Protein AF-A0A9P6EB70-F1 (afdb_monomer_lite)

InterPro domains:
  IPR012337 Ribonuclease H-like superfamily [SSF53098] (27-156)

pLDDT: mean 70.23, std 21.49, range [30.45, 97.5]

Structure (mmCIF, N/CA/C/O backbone):
data_AF-A0A9P6EB70-F1
#
_entry.id   AF-A0A9P6EB70-F1
#
loop_
_atom_site.group_PDB
_atom_site.id
_atom_site.type_symbol
_atom_site.label_atom_id
_atom_site.label_alt_id
_atom_site.label_comp_id
_atom_site.label_asym_id
_atom_site.label_entity_id
_atom_site.label_seq_id
_atom_site.pdbx_PDB_ins_code
_atom_site.Cartn_x
_atom_site.Cartn_y
_atom_site.Cartn_z
_atom_site.occupancy
_atom_site.B_iso_or_equiv
_atom_site.auth_seq_id
_atom_site.auth_comp_id
_atom_site.auth_asym_id
_atom_site.auth_atom_id
_atom_site.pdbx_PDB_model_num
ATOM 1 N N . MET A 1 1 ? 58.938 47.313 35.468 1.00 50.19 1 MET A N 1
ATOM 2 C CA . MET A 1 1 ? 58.222 46.315 36.286 1.00 50.19 1 MET A CA 1
ATOM 3 C C . MET A 1 1 ? 56.817 46.872 36.478 1.00 50.19 1 MET A C 1
ATOM 5 O O . MET A 1 1 ? 56.563 47.475 37.499 1.00 50.19 1 MET A O 1
ATOM 9 N N . SER A 1 2 ? 56.003 47.062 35.439 1.00 50.56 2 SER A N 1
ATOM 10 C CA . SER A 1 2 ? 55.362 46.079 34.546 1.00 50.56 2 SER A CA 1
ATOM 11 C C . SER A 1 2 ? 54.360 45.203 35.304 1.00 50.56 2 SER A C 1
ATOM 13 O O . SER A 1 2 ? 54.615 44.021 35.515 1.00 50.56 2 SER A O 1
ATOM 15 N N . ASP A 1 3 ? 53.258 45.820 35.735 1.00 54.88 3 ASP A N 1
ATOM 16 C CA . ASP A 1 3 ? 52.102 45.147 36.333 1.00 54.88 3 ASP A CA 1
ATOM 17 C C . ASP A 1 3 ? 51.390 44.250 35.304 1.00 54.88 3 ASP A C 1
ATOM 19 O O . ASP A 1 3 ? 51.183 44.672 34.159 1.00 54.88 3 ASP A O 1
ATOM 23 N N . PRO A 1 4 ? 50.998 43.016 35.671 1.00 64.31 4 PRO A N 1
ATOM 24 C CA . PRO A 1 4 ? 50.269 42.128 34.780 1.00 64.31 4 PRO A CA 1
ATOM 25 C C . PRO A 1 4 ? 48.781 42.505 34.720 1.00 64.31 4 PRO A C 1
ATOM 27 O O . PRO A 1 4 ? 48.065 42.500 35.722 1.00 64.31 4 PRO A O 1
ATOM 30 N N . LEU A 1 5 ? 48.317 42.796 33.503 1.00 55.44 5 LEU A N 1
ATOM 31 C CA . LEU A 1 5 ? 46.912 42.984 33.141 1.00 55.44 5 LEU A CA 1
ATOM 32 C C . LEU A 1 5 ? 46.102 41.712 33.441 1.00 55.44 5 LEU A C 1
ATOM 34 O O . LEU A 1 5 ? 46.193 40.711 32.730 1.00 55.44 5 LEU A O 1
ATOM 38 N N . PHE A 1 6 ? 45.277 41.777 34.485 1.00 57.69 6 PHE A N 1
ATOM 39 C CA . PHE A 1 6 ? 44.208 40.820 34.751 1.00 57.69 6 PHE A CA 1
ATOM 40 C C . PHE A 1 6 ? 43.161 40.898 33.632 1.00 57.69 6 PHE A C 1
ATOM 42 O O . PHE A 1 6 ? 42.442 41.891 33.508 1.00 57.69 6 PHE A O 1
ATOM 49 N N . PHE A 1 7 ? 43.043 39.839 32.830 1.00 59.03 7 PHE A N 1
ATOM 50 C CA . PHE A 1 7 ? 41.896 39.664 31.943 1.00 59.03 7 PHE A CA 1
ATOM 51 C C . PHE A 1 7 ? 40.652 39.379 32.788 1.00 59.03 7 PHE A C 1
ATOM 53 O O . PHE A 1 7 ? 40.461 38.295 33.336 1.00 59.03 7 PHE A O 1
ATOM 60 N N . ILE A 1 8 ? 39.822 40.409 32.900 1.00 62.75 8 ILE A N 1
ATOM 61 C CA . ILE A 1 8 ? 38.466 40.371 33.434 1.00 62.75 8 ILE A CA 1
ATOM 62 C C . ILE A 1 8 ? 37.656 39.362 32.611 1.00 62.75 8 ILE A C 1
ATOM 64 O O . ILE A 1 8 ? 37.563 39.476 31.390 1.00 62.75 8 ILE A O 1
ATOM 68 N N . ASN A 1 9 ? 37.104 38.366 33.310 1.00 58.75 9 ASN A N 1
ATOM 69 C CA . ASN A 1 9 ? 36.235 37.307 32.798 1.00 58.75 9 ASN A CA 1
ATOM 70 C C . ASN A 1 9 ? 35.273 37.817 31.707 1.00 58.75 9 ASN A C 1
ATOM 72 O O . ASN A 1 9 ? 34.376 38.606 32.024 1.00 58.75 9 ASN A O 1
ATOM 76 N N . PRO A 1 10 ? 35.386 37.357 30.448 1.00 58.84 10 PRO A N 1
ATOM 77 C CA . PRO A 1 10 ? 34.380 37.657 29.448 1.00 58.84 10 PRO A CA 1
ATOM 78 C C . PRO A 1 10 ? 33.092 36.915 29.819 1.00 58.84 10 PRO A C 1
ATOM 80 O O . PRO A 1 10 ? 33.008 35.697 29.714 1.00 58.84 10 PRO A O 1
ATOM 83 N N . ASN A 1 11 ? 32.114 37.681 30.302 1.00 51.56 11 ASN A N 1
ATOM 84 C CA . ASN A 1 11 ? 30.677 37.425 30.235 1.00 51.56 11 ASN A CA 1
ATOM 85 C C . ASN A 1 11 ? 30.257 35.944 30.189 1.00 51.56 11 ASN A C 1
ATOM 87 O O . ASN A 1 11 ? 29.997 35.376 29.127 1.00 51.56 11 ASN A O 1
ATOM 91 N N . ALA A 1 12 ? 30.064 35.358 31.372 1.00 55.09 12 ALA A N 1
ATOM 92 C CA . ALA A 1 12 ? 29.221 34.185 31.549 1.00 55.09 12 ALA A CA 1
ATOM 93 C C . ALA A 1 12 ? 27.751 34.575 31.308 1.00 55.09 12 ALA A C 1
ATOM 95 O O . ALA A 1 12 ? 26.956 34.693 32.238 1.00 55.09 12 ALA A O 1
ATOM 96 N N . LEU A 1 13 ? 27.371 34.787 30.047 1.00 53.78 13 LEU A N 1
ATOM 97 C CA . LEU A 1 13 ? 25.970 34.775 29.643 1.00 53.78 13 LEU A CA 1
ATOM 98 C C . LEU A 1 13 ? 25.495 33.317 29.663 1.00 53.78 13 LEU A C 1
ATOM 100 O O . LEU A 1 13 ? 25.289 32.687 28.627 1.00 53.78 13 LEU A O 1
ATOM 104 N N . SER A 1 14 ? 25.347 32.754 30.865 1.00 50.84 14 SER A N 1
ATOM 105 C CA . SER A 1 14 ? 24.574 31.533 31.050 1.00 50.84 14 SER A CA 1
ATOM 106 C C . SER A 1 14 ? 23.112 31.903 30.807 1.00 50.84 14 SER A C 1
ATOM 108 O O . SER A 1 14 ? 22.383 32.272 31.731 1.00 50.84 14 SER A O 1
ATOM 110 N N . PHE A 1 15 ? 22.685 31.859 29.548 1.00 57.09 15 PHE A N 1
ATOM 111 C CA . PHE A 1 15 ? 21.277 31.908 29.186 1.00 57.09 15 PHE A CA 1
ATOM 112 C C . PHE A 1 15 ? 20.605 30.629 29.696 1.00 57.09 15 PHE A C 1
ATOM 114 O O . PHE A 1 15 ? 20.351 29.691 28.949 1.00 57.09 15 PHE A O 1
ATOM 121 N N . ASN A 1 16 ? 20.304 30.588 30.995 1.00 59.53 16 ASN A N 1
ATOM 122 C CA . ASN A 1 16 ? 19.340 29.658 31.570 1.00 59.53 16 ASN A CA 1
ATOM 123 C C . ASN A 1 16 ? 17.937 30.116 31.150 1.00 59.53 16 ASN A C 1
ATOM 125 O O . ASN A 1 16 ? 17.123 30.532 31.975 1.00 59.53 16 ASN A O 1
ATOM 129 N N . ILE A 1 17 ? 17.655 30.074 29.846 1.00 69.31 17 ILE A N 1
ATOM 130 C CA . ILE A 1 17 ? 16.289 30.171 29.346 1.00 69.31 17 ILE A CA 1
ATOM 131 C C . ILE A 1 17 ? 15.640 28.846 29.727 1.00 69.31 17 ILE A C 1
ATOM 133 O O . ILE A 1 17 ? 15.749 27.843 29.024 1.00 69.31 17 ILE A O 1
ATOM 137 N N . LYS A 1 18 ? 15.002 28.834 30.900 1.00 65.94 18 LYS A N 1
ATOM 138 C CA . LYS A 1 18 ? 14.073 27.781 31.290 1.00 65.94 18 LYS A CA 1
ATOM 139 C C . LYS A 1 18 ? 12.873 27.901 30.361 1.00 65.94 18 LYS A C 1
ATOM 141 O O . LYS A 1 18 ? 11.919 28.612 30.662 1.00 65.94 18 LYS A O 1
ATOM 146 N N . LEU A 1 19 ? 12.955 27.256 29.200 1.00 69.94 19 LEU A N 1
ATOM 147 C CA . LEU A 1 19 ? 11.772 27.012 28.394 1.00 69.94 19 LEU A CA 1
ATOM 148 C C . LEU A 1 19 ? 10.817 26.218 29.293 1.00 69.94 19 LEU A C 1
ATOM 150 O O . LEU A 1 19 ? 11.233 25.177 29.814 1.00 69.94 19 LEU A O 1
ATOM 154 N N . PRO A 1 20 ? 9.587 26.703 29.548 1.00 73.12 20 PRO A N 1
ATOM 155 C CA . PRO A 1 20 ? 8.602 25.876 30.220 1.00 73.12 20 PRO A CA 1
ATOM 156 C C . PRO A 1 20 ? 8.517 24.585 29.416 1.00 73.12 20 PRO A C 1
ATOM 158 O O . PRO A 1 20 ? 8.436 24.637 28.184 1.00 73.12 20 PRO A O 1
ATOM 161 N N . ALA A 1 21 ? 8.630 23.438 30.091 1.00 68.62 21 ALA A N 1
ATOM 162 C CA . ALA A 1 21 ? 8.418 22.159 29.440 1.00 68.62 21 ALA A CA 1
ATOM 163 C C . ALA A 1 21 ? 7.051 22.264 28.773 1.00 68.62 21 ALA A C 1
ATOM 165 O O . ALA A 1 21 ? 6.038 22.370 29.462 1.00 68.62 21 ALA A O 1
ATOM 166 N N . LYS A 1 22 ? 7.031 22.365 27.439 1.00 70.62 22 LYS A N 1
ATOM 167 C CA . LYS A 1 22 ? 5.786 22.356 26.691 1.00 70.62 22 LYS A CA 1
ATOM 168 C C . LYS A 1 22 ? 5.180 21.016 27.053 1.00 70.62 22 LYS A C 1
ATOM 170 O O . LYS A 1 22 ? 5.738 19.984 26.673 1.00 70.62 22 LYS A O 1
ATOM 175 N N . GLU A 1 23 ? 4.133 21.040 27.871 1.00 70.56 23 GLU A N 1
ATOM 176 C CA . GLU A 1 23 ? 3.325 19.872 28.177 1.00 70.56 23 GLU A CA 1
ATOM 177 C C . GLU A 1 23 ? 2.729 19.445 26.842 1.00 70.56 23 GLU A C 1
ATOM 179 O O . GLU A 1 23 ? 1.673 19.901 26.416 1.00 70.56 23 GLU A O 1
ATOM 184 N N . SER A 1 24 ? 3.505 18.664 26.093 1.00 71.88 24 SER A N 1
ATOM 185 C CA . SER A 1 24 ? 3.008 17.974 24.926 1.00 71.88 24 SER A CA 1
ATOM 186 C C . SER A 1 24 ? 1.917 17.080 25.477 1.00 71.88 24 SER A C 1
ATOM 188 O O . SER A 1 24 ? 2.179 16.205 26.309 1.00 71.88 24 SER A O 1
ATOM 190 N N . ALA A 1 25 ? 0.677 17.391 25.101 1.00 78.06 25 ALA A N 1
ATOM 191 C CA . ALA A 1 25 ? -0.436 16.503 25.347 1.00 78.06 25 ALA A CA 1
ATOM 192 C C . ALA A 1 25 ? 0.033 15.121 24.893 1.00 78.06 25 ALA A C 1
ATOM 194 O O . ALA A 1 25 ? 0.476 14.952 23.757 1.00 78.06 25 ALA A O 1
ATOM 195 N N . LYS A 1 26 ? 0.089 14.166 25.827 1.00 73.06 26 LYS A N 1
ATOM 196 C CA . LYS A 1 26 ? 0.542 12.819 25.490 1.00 73.06 26 LYS A CA 1
ATOM 197 C C . LYS A 1 26 ? -0.390 12.326 24.383 1.00 73.06 26 LYS A C 1
ATOM 199 O O . LYS A 1 26 ? -1.604 12.368 24.606 1.00 73.06 26 LYS A O 1
ATOM 204 N N . PRO A 1 27 ? 0.140 11.904 23.223 1.00 74.12 27 PRO A N 1
ATOM 205 C CA . PRO A 1 27 ? -0.699 11.520 22.102 1.00 74.12 27 PRO A CA 1
ATOM 206 C C . PRO A 1 27 ? -1.652 10.424 22.569 1.00 74.12 27 PRO A C 1
ATOM 208 O O . PRO A 1 27 ? -1.244 9.460 23.230 1.00 74.12 27 PRO A O 1
ATOM 211 N N . LYS A 1 28 ? -2.941 10.620 22.298 1.00 85.75 28 LYS A N 1
ATOM 212 C CA . LYS A 1 28 ? -4.012 9.786 22.839 1.00 85.75 28 LYS A CA 1
ATOM 213 C C . LYS A 1 28 ? -4.112 8.500 22.023 1.00 85.75 28 LYS A C 1
ATOM 215 O O . LYS A 1 28 ? -4.982 8.341 21.178 1.00 85.75 28 LYS A O 1
ATOM 220 N N . VAL A 1 29 ? -3.184 7.581 22.265 1.00 90.38 29 VAL A N 1
ATOM 221 C CA . VAL A 1 29 ? -3.200 6.254 21.645 1.00 90.38 29 VAL A CA 1
ATOM 222 C C . VAL A 1 29 ? -4.260 5.386 22.340 1.00 90.38 29 VAL A C 1
ATOM 224 O O . VAL A 1 29 ? -4.307 5.376 23.576 1.00 90.38 29 VAL A O 1
ATOM 227 N N . PRO A 1 30 ? -5.114 4.660 21.592 1.00 91.50 30 PRO A N 1
ATOM 228 C CA . PRO A 1 30 ? -6.067 3.720 22.173 1.00 91.50 30 PRO A CA 1
ATOM 229 C C . PRO A 1 30 ? -5.392 2.709 23.120 1.00 91.50 30 PRO A C 1
ATOM 231 O O . PRO A 1 30 ? -4.271 2.260 22.854 1.00 91.50 30 PRO A O 1
ATOM 234 N N . PRO A 1 31 ? -6.050 2.314 24.227 1.00 93.00 31 PRO A N 1
ATOM 235 C CA . PRO A 1 31 ? -5.495 1.321 25.139 1.00 93.00 31 PRO A CA 1
ATOM 236 C C . PRO A 1 31 ? -5.285 -0.026 24.424 1.00 93.00 31 PRO A C 1
ATOM 238 O O . PRO A 1 31 ? -6.052 -0.405 23.538 1.00 93.00 31 PRO A O 1
ATOM 241 N N . GLY A 1 32 ? -4.237 -0.756 24.816 1.00 92.62 32 GLY A N 1
ATOM 242 C CA . GLY A 1 32 ? -3.921 -2.093 24.290 1.00 92.62 32 GLY A CA 1
ATOM 243 C C . GLY A 1 32 ? -2.859 -2.142 23.184 1.00 92.62 32 GLY A C 1
ATOM 244 O O . GLY A 1 32 ? -2.416 -3.230 22.823 1.00 92.62 32 GLY A O 1
ATOM 245 N N . ILE A 1 33 ? -2.392 -0.997 22.679 1.00 95.06 33 ILE A N 1
ATOM 246 C CA . ILE A 1 33 ? -1.332 -0.946 21.660 1.00 95.06 33 ILE A CA 1
ATOM 247 C C . ILE A 1 33 ? 0.047 -1.103 22.318 1.00 95.06 33 ILE A C 1
ATOM 249 O O . ILE A 1 33 ? 0.412 -0.342 23.212 1.00 95.06 33 ILE A O 1
ATOM 253 N N . ARG A 1 34 ? 0.835 -2.086 21.855 1.00 94.56 34 ARG A N 1
ATOM 254 C CA . ARG A 1 34 ? 2.157 -2.421 22.426 1.00 94.56 34 ARG A CA 1
ATOM 255 C C . ARG A 1 34 ? 3.202 -1.313 22.246 1.00 94.56 34 ARG A C 1
ATOM 257 O O . AR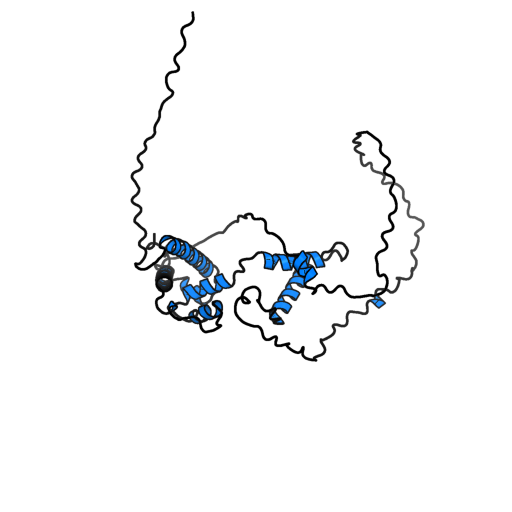G A 1 34 ? 4.016 -1.101 23.138 1.00 94.56 34 ARG A O 1
ATOM 264 N N . SER A 1 35 ? 3.197 -0.629 21.100 1.00 94.31 35 SER A N 1
ATOM 265 C CA . SER A 1 35 ? 4.189 0.390 20.724 1.00 94.31 35 SER A CA 1
ATOM 266 C C . SER A 1 35 ? 3.510 1.669 20.199 1.00 94.31 35 SER A C 1
ATOM 268 O O . SER A 1 35 ? 3.301 1.812 18.992 1.00 94.31 35 SER A O 1
ATOM 270 N N . PRO A 1 36 ? 3.168 2.633 21.079 1.00 93.25 36 PRO A N 1
ATOM 271 C CA . PRO A 1 36 ? 2.391 3.814 20.693 1.00 93.25 36 PRO A CA 1
ATOM 272 C C . PRO A 1 36 ? 3.104 4.695 19.657 1.00 93.25 36 PRO A C 1
ATOM 274 O O . PRO A 1 36 ? 2.476 5.152 18.710 1.00 93.25 36 PRO A O 1
ATOM 277 N N . ASN A 1 37 ? 4.421 4.889 19.777 1.00 92.62 37 ASN A N 1
ATOM 278 C CA . ASN A 1 37 ? 5.170 5.738 18.843 1.00 92.62 37 ASN A CA 1
ATOM 279 C C . ASN A 1 37 ? 5.202 5.143 17.429 1.00 92.62 37 ASN A C 1
ATOM 281 O O . ASN A 1 37 ? 4.889 5.833 16.465 1.00 92.62 37 ASN A O 1
ATOM 285 N N . THR A 1 38 ? 5.505 3.847 17.312 1.00 94.00 38 THR A N 1
ATOM 286 C CA . THR A 1 38 ? 5.514 3.140 16.022 1.00 94.00 38 THR A CA 1
ATOM 287 C C . THR A 1 38 ? 4.135 3.158 15.375 1.00 94.00 38 THR A C 1
ATOM 289 O O . THR A 1 38 ? 4.024 3.379 14.175 1.00 94.00 38 THR A O 1
ATOM 292 N N . PHE A 1 39 ? 3.079 2.970 16.168 1.00 94.81 39 PHE A N 1
ATOM 293 C CA . PHE A 1 39 ? 1.703 3.049 15.690 1.00 94.81 39 PHE A CA 1
ATOM 294 C C . PHE A 1 39 ? 1.386 4.423 15.085 1.00 94.81 39 PHE A C 1
ATOM 296 O O . PHE A 1 39 ? 0.840 4.496 13.987 1.00 94.81 39 PHE A O 1
ATOM 303 N N . LEU A 1 40 ? 1.790 5.512 15.742 1.00 93.25 40 LEU A N 1
ATOM 304 C CA . LEU A 1 40 ? 1.584 6.866 15.222 1.00 93.25 40 LEU A CA 1
ATOM 305 C C . LEU A 1 40 ? 2.408 7.141 13.960 1.00 93.25 40 LEU A C 1
ATOM 307 O O . LEU A 1 40 ? 1.893 7.734 13.015 1.00 93.25 40 LEU A O 1
ATOM 311 N N . GLU A 1 41 ? 3.674 6.726 13.929 1.00 94.19 41 GLU A N 1
ATOM 312 C CA . GLU A 1 41 ? 4.557 6.935 12.774 1.00 94.19 41 GLU A CA 1
ATOM 313 C C . GLU A 1 41 ? 4.071 6.170 11.539 1.00 94.19 41 GLU A C 1
ATOM 315 O O . GLU A 1 41 ? 3.898 6.761 10.472 1.00 94.19 41 GLU A O 1
ATOM 320 N N . VAL A 1 42 ? 3.783 4.875 11.696 1.00 95.44 42 VAL A N 1
ATOM 321 C CA . VAL A 1 42 ? 3.267 4.025 10.615 1.00 95.44 42 VAL A CA 1
ATOM 322 C C . VAL A 1 42 ? 1.877 4.489 10.187 1.00 95.44 42 VAL A C 1
ATOM 324 O O . VAL A 1 42 ? 1.610 4.603 8.993 1.00 95.44 42 VAL A O 1
ATOM 327 N N . GLY A 1 43 ? 1.012 4.832 11.145 1.00 95.12 43 GLY A N 1
ATOM 328 C CA . GLY A 1 43 ? -0.333 5.332 10.874 1.00 95.12 43 GLY A CA 1
ATOM 329 C C . GLY A 1 43 ? -0.327 6.616 10.041 1.00 95.12 43 GLY A C 1
ATOM 330 O O . GLY A 1 43 ? -1.097 6.725 9.085 1.00 95.12 43 GLY A O 1
ATOM 331 N N . LYS A 1 44 ? 0.580 7.555 10.351 1.00 94.31 44 LYS A N 1
ATOM 332 C CA . LYS A 1 44 ? 0.800 8.784 9.569 1.00 94.31 44 LYS A CA 1
ATOM 333 C C . LYS A 1 44 ? 1.324 8.485 8.169 1.00 94.31 44 LYS A C 1
ATOM 335 O O . LYS A 1 44 ? 0.839 9.069 7.204 1.00 94.31 44 LYS A O 1
ATOM 340 N N . TYR A 1 45 ? 2.299 7.585 8.055 1.00 95.62 45 TYR A N 1
ATOM 341 C CA . TYR A 1 45 ? 2.889 7.215 6.771 1.00 95.62 45 TYR A CA 1
ATOM 342 C C . TYR A 1 45 ? 1.867 6.568 5.826 1.00 95.62 45 TYR A C 1
ATOM 344 O O . TYR A 1 45 ? 1.730 6.995 4.682 1.00 95.62 45 TYR A O 1
ATOM 352 N N . HIS A 1 46 ? 1.099 5.592 6.311 1.00 96.12 46 HIS A N 1
ATOM 353 C CA . HIS A 1 46 ? 0.037 4.950 5.535 1.00 96.12 46 HIS A CA 1
ATOM 354 C C . HIS A 1 46 ? -1.052 5.932 5.108 1.00 96.12 46 HIS A C 1
ATOM 356 O O . HIS A 1 46 ? -1.457 5.906 3.948 1.00 96.12 46 HIS A O 1
ATOM 362 N N . LEU A 1 47 ? -1.497 6.823 6.005 1.00 95.56 47 LEU A N 1
ATOM 363 C CA . LEU A 1 47 ? -2.484 7.832 5.630 1.00 95.56 47 LEU A CA 1
ATOM 364 C C . LEU A 1 47 ? -1.943 8.744 4.527 1.00 95.56 47 LEU A C 1
ATOM 366 O O . LEU A 1 47 ? -2.650 9.022 3.568 1.00 95.56 47 LEU A O 1
ATOM 370 N N . HIS A 1 48 ? -0.685 9.175 4.630 1.00 95.31 48 HIS A N 1
ATOM 371 C CA . HIS A 1 48 ? -0.061 10.000 3.601 1.00 95.31 48 HIS A CA 1
ATOM 372 C C . HIS A 1 48 ? -0.044 9.306 2.231 1.00 95.31 48 HIS A C 1
ATOM 374 O O . HIS A 1 48 ? -0.399 9.928 1.232 1.00 95.31 48 HIS A O 1
ATOM 380 N N . LEU A 1 49 ? 0.305 8.015 2.181 1.00 95.31 49 LEU A N 1
ATOM 381 C CA . LEU A 1 49 ? 0.250 7.237 0.940 1.00 95.31 49 LEU A CA 1
ATOM 382 C C . LEU A 1 49 ? -1.178 7.090 0.400 1.00 95.31 49 LEU A C 1
ATOM 384 O O . LEU A 1 49 ? -1.383 7.192 -0.805 1.00 95.31 49 LEU A O 1
ATOM 388 N N . LEU A 1 50 ? -2.159 6.879 1.278 1.00 95.56 50 LEU A N 1
ATOM 389 C CA . LEU A 1 50 ? -3.568 6.783 0.899 1.00 95.56 50 LEU A CA 1
ATOM 390 C C . LEU A 1 50 ? -4.101 8.091 0.304 1.00 95.56 50 LEU A C 1
ATOM 392 O O . LEU A 1 50 ? -4.836 8.051 -0.676 1.00 95.56 50 LEU A O 1
ATOM 396 N N . VAL A 1 51 ? -3.713 9.243 0.855 1.00 95.31 51 VAL A N 1
ATOM 397 C CA . VAL A 1 51 ? -4.085 10.556 0.305 1.00 95.31 51 VAL A CA 1
ATOM 398 C C . VAL A 1 51 ? -3.519 10.727 -1.101 1.00 95.31 51 VAL A C 1
ATOM 400 O O . VAL A 1 51 ? -4.264 11.071 -2.013 1.00 95.31 51 VAL A O 1
ATOM 403 N N . ILE A 1 52 ? -2.235 10.401 -1.294 1.00 94.62 52 ILE A N 1
ATOM 404 C CA . ILE A 1 52 ? -1.606 10.413 -2.622 1.00 94.62 52 ILE A CA 1
ATOM 405 C C . ILE A 1 52 ? -2.374 9.501 -3.591 1.00 94.62 52 ILE A C 1
ATOM 407 O O . ILE A 1 52 ? -2.558 9.844 -4.756 1.00 94.62 52 ILE A O 1
ATOM 411 N N . GLU A 1 53 ? -2.849 8.349 -3.120 1.00 94.81 53 GLU A N 1
ATOM 412 C CA . GLU A 1 53 ? -3.587 7.407 -3.958 1.00 94.81 53 GLU A CA 1
ATOM 413 C C . GLU A 1 53 ? -4.968 7.904 -4.371 1.00 94.81 53 GLU A C 1
ATOM 415 O O . GLU A 1 53 ? -5.347 7.794 -5.538 1.00 94.81 53 GLU A O 1
ATOM 420 N N . ILE A 1 54 ? -5.701 8.496 -3.430 1.00 95.62 54 ILE A N 1
ATOM 421 C CA . ILE A 1 54 ? -7.009 9.106 -3.685 1.00 95.62 54 ILE A CA 1
ATOM 422 C C . ILE A 1 54 ? -6.874 10.269 -4.676 1.00 95.62 54 ILE A C 1
ATOM 424 O O . ILE A 1 54 ? -7.735 10.452 -5.538 1.00 95.62 54 ILE A O 1
ATOM 428 N N . GLU A 1 55 ? -5.791 11.043 -4.580 1.00 94.44 55 GLU A N 1
ATOM 429 C CA . GLU A 1 55 ? -5.502 12.141 -5.505 1.00 94.44 55 GLU A CA 1
ATOM 430 C C . GLU A 1 55 ? -5.166 11.638 -6.919 1.00 94.44 55 GLU A C 1
ATOM 432 O O . GLU A 1 55 ? -5.645 12.217 -7.897 1.00 94.44 55 GLU A O 1
ATOM 437 N N . ASN A 1 56 ? -4.399 10.547 -7.032 1.00 92.94 56 ASN A N 1
ATOM 438 C CA . ASN A 1 56 ? -3.974 9.978 -8.315 1.00 92.94 56 ASN A CA 1
ATOM 439 C C . ASN A 1 56 ? -5.070 9.164 -9.030 1.00 92.94 56 ASN A C 1
ATOM 441 O O . ASN A 1 56 ? -5.055 9.084 -10.258 1.00 92.94 56 ASN A O 1
ATOM 445 N N . GLY A 1 57 ? -6.024 8.580 -8.296 1.00 85.06 57 GLY A N 1
ATOM 446 C CA . GLY A 1 57 ? -7.221 7.949 -8.868 1.00 85.06 57 GLY A CA 1
ATOM 447 C C . GLY A 1 57 ? -6.998 6.609 -9.581 1.00 85.06 57 GLY A C 1
ATOM 448 O O . GLY A 1 57 ? -7.765 6.269 -10.479 1.00 85.06 57 GLY A O 1
ATOM 449 N N . SER A 1 58 ? -5.967 5.844 -9.215 1.00 84.00 58 SER A N 1
ATOM 450 C CA . SER A 1 58 ? -5.717 4.495 -9.762 1.00 84.00 58 SER A CA 1
ATOM 451 C C . SER A 1 58 ? -6.777 3.483 -9.334 1.00 84.00 58 SER A C 1
ATOM 453 O O . SER A 1 58 ? -7.235 2.688 -10.154 1.00 84.00 58 SER A O 1
ATOM 455 N N . ASP A 1 59 ? -7.187 3.533 -8.065 1.00 89.31 59 ASP A N 1
ATOM 456 C CA . ASP A 1 59 ? -8.086 2.542 -7.482 1.00 89.31 59 ASP A CA 1
ATOM 457 C C . ASP A 1 59 ? -9.535 3.038 -7.467 1.00 89.31 59 ASP A C 1
ATOM 459 O O . ASP A 1 59 ? -9.878 4.049 -6.838 1.00 89.31 59 ASP A O 1
ATOM 463 N N . THR A 1 60 ? -10.431 2.279 -8.103 1.00 92.12 60 THR A N 1
ATOM 464 C CA . THR A 1 60 ? -11.871 2.583 -8.129 1.00 92.12 60 THR A CA 1
ATOM 465 C C . THR A 1 60 ? -12.479 2.570 -6.726 1.00 92.12 60 THR A C 1
ATOM 467 O O . THR A 1 60 ? -13.360 3.375 -6.430 1.00 92.12 60 THR A O 1
ATOM 470 N N . PHE A 1 61 ? -11.982 1.699 -5.838 1.00 93.19 61 PHE A N 1
ATOM 471 C CA . PHE A 1 61 ? -12.434 1.611 -4.448 1.00 93.19 61 PHE A CA 1
ATOM 472 C C . PHE A 1 61 ? -12.051 2.840 -3.615 1.00 93.19 61 PHE A C 1
ATOM 474 O O . PHE A 1 61 ? -12.844 3.286 -2.789 1.00 93.19 61 PHE A O 1
ATOM 481 N N . LEU A 1 62 ? -10.858 3.405 -3.811 1.00 94.12 62 LEU A N 1
ATOM 482 C CA . LEU A 1 62 ? -10.413 4.589 -3.066 1.00 94.12 62 LEU A CA 1
ATOM 483 C C . LEU A 1 62 ? -10.999 5.879 -3.647 1.00 94.12 62 LEU A C 1
ATOM 485 O O . LEU A 1 62 ? -11.274 6.819 -2.906 1.00 94.12 62 LEU A O 1
ATOM 489 N N . SER A 1 63 ? -11.293 5.889 -4.948 1.00 94.19 63 SER A N 1
ATOM 490 C CA . SER A 1 63 ? -11.880 7.041 -5.641 1.00 94.19 63 SER A CA 1
ATOM 491 C C . SER A 1 63 ? -13.224 7.491 -5.051 1.00 94.19 63 SER A C 1
ATOM 493 O O . SER A 1 63 ? -13.516 8.683 -5.050 1.00 94.19 63 SER A O 1
ATOM 495 N N . GLN A 1 64 ? -14.017 6.578 -4.473 1.00 94.25 64 GLN A N 1
ATOM 496 C CA . GLN A 1 64 ? -15.297 6.919 -3.827 1.00 94.25 64 GLN A CA 1
ATOM 497 C C . GLN A 1 64 ? -15.147 7.787 -2.560 1.00 94.25 64 GLN A C 1
ATOM 499 O O . GLN A 1 64 ? -16.124 8.362 -2.080 1.00 94.25 64 GLN A O 1
ATOM 504 N N . TRP A 1 65 ? -13.939 7.857 -1.992 1.00 94.88 65 TRP A N 1
ATOM 505 C CA . TRP A 1 65 ? -13.640 8.610 -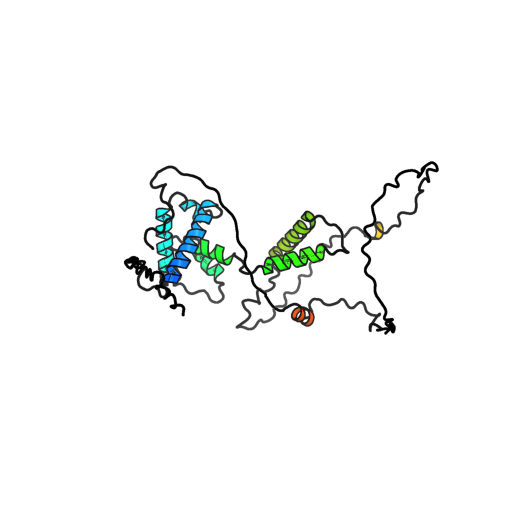0.772 1.00 94.88 65 TRP A CA 1
ATOM 506 C C . TRP A 1 65 ? -13.129 10.025 -1.042 1.00 94.88 65 TRP A C 1
ATOM 508 O O . TRP A 1 65 ? -12.953 10.791 -0.095 1.00 94.88 65 TRP A O 1
ATOM 518 N N . LYS A 1 66 ? -12.924 10.387 -2.315 1.00 94.56 66 LYS A N 1
ATOM 519 C CA . LYS A 1 66 ? -12.388 11.689 -2.727 1.00 94.56 66 LYS A CA 1
ATOM 520 C C . LYS A 1 66 ? -13.211 12.865 -2.196 1.00 94.56 66 LYS A C 1
ATOM 522 O O . LYS A 1 66 ? -12.638 13.843 -1.734 1.00 94.56 66 LYS A O 1
ATOM 527 N N . ASP A 1 67 ? -14.533 12.719 -2.171 1.00 94.56 67 ASP A N 1
ATOM 528 C CA . ASP A 1 67 ? -15.456 13.766 -1.715 1.00 94.56 67 ASP A CA 1
ATOM 529 C C . ASP A 1 67 ? -15.709 13.726 -0.195 1.00 94.56 67 ASP A C 1
ATOM 531 O O . ASP A 1 67 ? -16.462 14.538 0.337 1.00 94.56 67 ASP A O 1
ATOM 535 N N . LYS A 1 68 ? -15.134 12.747 0.525 1.00 94.88 68 LYS A N 1
ATOM 536 C CA . LYS A 1 68 ? -15.443 12.469 1.943 1.00 94.88 68 LYS A CA 1
ATOM 537 C C . LYS A 1 68 ? -14.188 12.233 2.802 1.00 94.88 68 LYS A C 1
ATOM 539 O O . LYS A 1 68 ? -14.095 11.201 3.478 1.00 94.88 68 LYS A O 1
ATOM 544 N N . PRO A 1 69 ? -13.243 13.186 2.846 1.00 93.44 69 PRO A N 1
ATOM 545 C CA . PRO A 1 69 ? -11.960 13.036 3.540 1.00 93.44 69 PRO A CA 1
ATOM 546 C C . PRO A 1 69 ? -12.099 12.793 5.052 1.00 93.44 69 PRO A C 1
ATOM 548 O O . PRO A 1 69 ? -11.386 11.962 5.614 1.00 93.44 69 PRO A O 1
ATOM 551 N N . ALA A 1 70 ? -13.060 13.443 5.719 1.00 91.69 70 ALA A N 1
ATOM 552 C CA . ALA A 1 70 ? -13.295 13.258 7.155 1.00 91.69 70 ALA A CA 1
ATOM 553 C C . ALA A 1 70 ? -13.841 11.855 7.485 1.00 91.69 70 ALA A C 1
ATOM 555 O O . ALA A 1 70 ? -13.359 11.180 8.399 1.00 91.69 70 ALA A O 1
ATOM 556 N N . ALA A 1 71 ? -14.818 11.379 6.703 1.00 94.38 71 ALA A N 1
ATOM 557 C CA . ALA A 1 71 ? -15.360 10.029 6.855 1.00 94.38 71 ALA A CA 1
ATOM 558 C C . ALA A 1 71 ? -14.295 8.966 6.550 1.00 94.38 71 ALA A C 1
ATOM 560 O O . ALA A 1 71 ? -14.204 7.964 7.260 1.00 94.38 71 ALA A O 1
ATOM 561 N N . PHE A 1 72 ? -13.461 9.221 5.540 1.00 95.06 72 PHE A N 1
ATOM 562 C CA . PHE A 1 72 ? -12.329 8.378 5.185 1.00 95.06 72 PHE A CA 1
ATOM 563 C C . PHE A 1 72 ? -11.315 8.266 6.325 1.00 95.06 72 PHE A C 1
ATOM 565 O O . PHE A 1 72 ? -10.974 7.157 6.734 1.00 95.06 72 PHE A O 1
ATOM 572 N N . ALA A 1 73 ? -10.870 9.398 6.881 1.00 94.25 73 ALA A N 1
ATOM 573 C CA . ALA A 1 73 ? -9.906 9.416 7.976 1.00 94.25 73 ALA A CA 1
ATOM 574 C C . ALA A 1 73 ? -10.431 8.639 9.191 1.00 94.25 73 ALA A C 1
ATOM 576 O O . ALA A 1 73 ? -9.704 7.828 9.764 1.00 94.25 73 ALA A O 1
ATOM 577 N N . LYS A 1 74 ? -11.711 8.813 9.540 1.00 94.19 74 LYS A N 1
ATOM 578 C CA . LYS A 1 74 ? -12.360 8.071 10.628 1.00 94.19 74 LYS A CA 1
ATOM 579 C C . LYS A 1 74 ? -12.424 6.567 10.354 1.00 94.19 74 LYS A C 1
ATOM 581 O O . LYS A 1 74 ? -12.112 5.772 11.242 1.00 94.19 74 LYS A O 1
ATOM 586 N N . ALA A 1 75 ? -12.805 6.171 9.139 1.00 95.94 75 ALA A N 1
ATOM 587 C CA . ALA A 1 75 ? -12.833 4.768 8.737 1.00 95.94 75 ALA A CA 1
ATOM 588 C C . ALA A 1 75 ? -11.427 4.158 8.819 1.00 95.94 75 ALA A C 1
ATOM 590 O O . ALA A 1 75 ? -11.231 3.171 9.522 1.00 95.94 75 ALA A O 1
ATOM 591 N N . TYR A 1 76 ? -10.428 4.799 8.211 1.00 96.56 76 TYR A N 1
ATOM 592 C CA . TYR A 1 76 ? -9.030 4.374 8.263 1.00 96.56 76 TYR A CA 1
ATOM 593 C C . TYR A 1 76 ? -8.514 4.214 9.700 1.00 96.56 76 TYR A C 1
ATOM 595 O O . TYR A 1 76 ? -7.956 3.172 10.040 1.00 96.56 76 TYR A O 1
ATOM 603 N N . GLN A 1 77 ? -8.741 5.205 10.567 1.00 95.12 77 GLN A N 1
ATOM 604 C CA . GLN A 1 77 ? -8.339 5.143 11.974 1.00 95.12 77 GLN A CA 1
ATOM 605 C C . GLN A 1 77 ? -8.977 3.955 12.701 1.00 95.12 77 GLN A C 1
ATOM 607 O O . GLN A 1 77 ? -8.299 3.269 13.472 1.00 95.12 77 GLN A O 1
ATOM 612 N N . SER A 1 78 ? -10.260 3.687 12.440 1.00 96.00 78 SER A N 1
ATOM 613 C CA . SER A 1 78 ? -10.965 2.533 13.001 1.00 96.00 78 SER A CA 1
ATOM 614 C C . SER A 1 78 ? -10.330 1.217 12.544 1.00 96.00 78 SER A C 1
ATOM 616 O O . SER A 1 78 ? -10.007 0.372 13.379 1.00 96.00 78 SER A O 1
ATOM 618 N N . GLN A 1 79 ? -10.081 1.061 11.239 1.00 97.00 79 GLN A N 1
ATOM 619 C CA . GLN A 1 79 ? -9.472 -0.151 10.674 1.00 97.00 79 GLN A CA 1
ATOM 620 C C . GLN A 1 79 ? -8.039 -0.360 11.181 1.00 97.00 79 GLN A C 1
ATOM 622 O O . GLN A 1 79 ? -7.677 -1.458 11.598 1.00 97.00 79 GLN A O 1
ATOM 627 N N . PHE A 1 80 ? -7.227 0.698 11.213 1.00 97.19 80 PHE A N 1
ATOM 628 C CA . PHE A 1 80 ? -5.841 0.628 11.673 1.00 97.19 80 PHE A CA 1
ATOM 629 C C . PHE A 1 80 ? -5.744 0.322 13.176 1.00 97.19 80 PHE A C 1
ATOM 631 O O . PHE A 1 80 ? -4.885 -0.454 13.599 1.00 97.19 80 PHE A O 1
ATOM 638 N N . THR A 1 81 ? -6.661 0.862 13.987 1.00 96.19 81 THR A N 1
ATOM 639 C CA . THR A 1 81 ? -6.760 0.524 15.417 1.00 96.19 81 THR A CA 1
ATOM 640 C C . THR A 1 81 ? -7.182 -0.929 15.617 1.00 96.19 81 THR A C 1
ATOM 642 O O . THR A 1 81 ? -6.554 -1.638 16.404 1.00 96.19 81 THR A O 1
ATOM 645 N N . ALA A 1 82 ? -8.193 -1.398 14.877 1.00 96.75 82 ALA A N 1
ATOM 646 C CA . ALA A 1 82 ? -8.633 -2.790 14.920 1.00 96.75 82 ALA A CA 1
ATOM 647 C C . ALA A 1 82 ? -7.503 -3.753 14.526 1.00 96.75 82 ALA A C 1
ATOM 649 O O . ALA A 1 82 ? -7.298 -4.759 15.205 1.00 96.75 82 ALA A O 1
ATOM 650 N N . TYR A 1 83 ? -6.712 -3.413 13.504 1.00 97.25 83 TYR A N 1
ATOM 651 C CA . TYR A 1 83 ? -5.530 -4.179 13.107 1.00 97.25 83 TYR A CA 1
ATOM 652 C C . TYR A 1 83 ? -4.474 -4.229 14.216 1.00 97.25 83 TYR A C 1
ATOM 654 O O . TYR A 1 83 ? -4.017 -5.308 14.589 1.00 97.25 83 TYR A O 1
ATOM 662 N N . ALA A 1 84 ? -4.125 -3.082 14.806 1.00 96.44 84 ALA A N 1
ATOM 663 C CA . ALA A 1 84 ? -3.124 -3.019 15.872 1.00 96.44 84 ALA A CA 1
ATOM 664 C C . ALA A 1 84 ? -3.542 -3.767 17.150 1.00 96.44 84 ALA A C 1
ATOM 666 O O . ALA A 1 84 ? -2.686 -4.261 17.885 1.00 96.44 84 ALA A O 1
ATOM 667 N N . GLN A 1 85 ? -4.846 -3.856 17.413 1.00 96.25 85 GLN A N 1
ATOM 668 C CA . GLN A 1 85 ? -5.411 -4.612 18.531 1.00 96.25 85 GLN A CA 1
ATOM 669 C C . GLN A 1 85 ? -5.647 -6.095 18.201 1.00 96.25 85 GLN A C 1
ATOM 671 O O . GLN A 1 85 ? -5.958 -6.867 19.106 1.00 96.25 85 GLN A O 1
ATOM 676 N N . GLY A 1 86 ? -5.500 -6.509 16.937 1.00 95.81 86 GLY A N 1
ATOM 677 C CA . GLY A 1 86 ? -5.841 -7.861 16.493 1.00 95.81 86 GLY A CA 1
ATOM 678 C C . GLY A 1 86 ? -7.331 -8.168 16.662 1.00 95.81 86 GLY A C 1
ATOM 679 O O . GLY A 1 86 ? -7.686 -9.269 17.074 1.00 95.81 86 GLY A O 1
ATOM 680 N N . MET A 1 87 ? -8.202 -7.185 16.414 1.00 96.88 87 MET A N 1
ATOM 681 C CA . MET A 1 87 ? -9.654 -7.368 16.388 1.00 96.88 87 MET A CA 1
ATOM 682 C C . MET A 1 87 ? -10.122 -7.857 15.016 1.00 96.88 87 MET A C 1
ATOM 684 O O . MET A 1 87 ? -9.401 -7.766 14.023 1.00 96.88 87 MET A O 1
ATOM 688 N N . PHE A 1 88 ? -11.348 -8.378 14.956 1.00 94.75 88 PHE A N 1
ATOM 689 C CA . PHE A 1 88 ? -11.988 -8.762 13.699 1.00 94.75 88 PHE A CA 1
ATOM 690 C C . PHE A 1 88 ? -12.037 -7.570 12.717 1.00 94.75 88 PHE A C 1
ATOM 692 O O . PHE A 1 88 ? -12.357 -6.465 13.158 1.00 94.75 88 PHE A O 1
ATOM 699 N N . PRO A 1 89 ? -11.722 -7.755 11.418 1.00 95.88 89 PRO A N 1
ATOM 700 C CA . PRO A 1 89 ? -11.463 -9.026 10.730 1.00 95.88 89 PRO A CA 1
ATOM 701 C C . PRO A 1 89 ? -9.977 -9.454 10.694 1.00 95.88 89 PRO A C 1
ATOM 703 O O . PRO A 1 89 ? -9.625 -10.461 10.089 1.00 95.88 89 PRO A O 1
ATOM 706 N N . PHE A 1 90 ? -9.082 -8.732 11.366 1.00 96.56 90 PHE A N 1
ATOM 707 C CA . PHE A 1 90 ? -7.635 -8.992 11.345 1.00 96.56 90 PHE A CA 1
ATOM 708 C C . PHE A 1 90 ? -7.179 -10.098 12.305 1.00 96.56 90 PHE A C 1
ATOM 710 O O . PHE A 1 90 ? -6.008 -10.466 12.323 1.00 96.56 90 PHE A O 1
ATOM 717 N N . ASN A 1 91 ? -8.096 -10.642 13.105 1.00 96.69 91 ASN A N 1
ATOM 718 C CA . ASN A 1 91 ? -7.844 -11.801 13.960 1.00 96.69 91 ASN A CA 1
ATOM 719 C C . ASN A 1 91 ? -7.928 -13.142 13.211 1.00 96.69 91 ASN A C 1
ATOM 721 O O . ASN A 1 91 ? -7.673 -14.184 13.818 1.00 96.69 91 ASN A O 1
ATOM 725 N N . LEU A 1 92 ? -8.301 -13.138 11.925 1.00 95.75 92 LEU A N 1
ATOM 726 C CA . LEU A 1 92 ? -8.353 -14.351 11.118 1.00 95.75 92 LEU A CA 1
ATOM 727 C C . LEU A 1 92 ? -6.927 -14.866 10.853 1.00 95.75 92 LEU A C 1
ATOM 729 O O . LEU A 1 92 ? -6.119 -14.139 10.271 1.00 95.75 92 LEU A O 1
ATOM 733 N N . PRO A 1 93 ? -6.599 -16.113 11.238 1.00 95.31 93 PRO A N 1
ATOM 734 C CA . PRO A 1 93 ? -5.286 -16.676 10.962 1.00 95.31 93 PRO A CA 1
ATOM 735 C C . PRO A 1 93 ? -5.078 -16.856 9.453 1.00 95.31 93 PRO A C 1
ATOM 737 O O . PRO A 1 93 ? -6.026 -17.115 8.711 1.00 95.31 93 PRO A O 1
ATOM 740 N N . LEU A 1 94 ? -3.824 -16.757 9.005 1.00 95.88 94 LEU A N 1
ATOM 741 C CA . LEU A 1 94 ? -3.456 -17.093 7.630 1.00 95.88 94 LEU A CA 1
ATOM 742 C C . LEU A 1 94 ? -3.744 -18.578 7.370 1.00 95.88 94 LEU A C 1
ATOM 744 O O . LEU A 1 94 ? -3.421 -19.434 8.201 1.00 95.88 94 LEU A O 1
ATOM 748 N N . GLY A 1 95 ? -4.330 -18.887 6.211 1.00 94.81 95 GLY A N 1
ATOM 749 C CA . GLY A 1 95 ? -4.520 -20.269 5.780 1.00 94.81 95 GLY A CA 1
ATOM 750 C C . GLY A 1 95 ? -3.184 -21.007 5.648 1.00 94.81 95 GLY A C 1
ATOM 751 O O . GLY A 1 95 ? -2.146 -20.404 5.367 1.00 94.81 95 GLY A O 1
ATOM 752 N N . ALA A 1 96 ? -3.190 -22.328 5.838 1.00 95.88 96 ALA A N 1
ATOM 753 C CA . ALA A 1 96 ? -1.983 -23.137 5.687 1.00 95.88 96 ALA A CA 1
ATOM 754 C C . ALA A 1 96 ? -1.422 -23.006 4.258 1.00 95.88 96 ALA A C 1
ATOM 756 O O . ALA A 1 96 ? -2.058 -23.429 3.295 1.00 95.88 96 ALA A O 1
ATOM 757 N N . GLY A 1 97 ? -0.235 -22.406 4.130 1.00 94.94 97 GLY A N 1
ATOM 758 C CA . GLY A 1 97 ? 0.421 -22.160 2.841 1.00 94.94 97 GLY A CA 1
ATOM 759 C C . GLY A 1 97 ? -0.100 -20.946 2.062 1.00 94.94 97 GLY A C 1
ATOM 760 O O . GLY A 1 97 ? 0.373 -20.712 0.953 1.00 94.94 97 GLY A O 1
ATOM 761 N N . GLN A 1 98 ? -1.032 -20.166 2.618 1.00 95.75 98 GLN A N 1
ATOM 762 C CA . GLN A 1 98 ? -1.525 -18.950 1.976 1.00 95.75 98 GLN A CA 1
ATOM 763 C C . GLN A 1 98 ? -0.467 -17.834 2.072 1.00 95.75 98 GLN A C 1
ATOM 765 O O . GLN A 1 98 ? -0.016 -17.518 3.180 1.00 95.75 98 GLN A O 1
ATOM 770 N N . PRO A 1 99 ? -0.056 -17.208 0.955 1.00 95.25 99 PRO A N 1
ATOM 771 C CA . PRO A 1 99 ? 0.845 -16.069 1.001 1.00 95.25 99 PRO A CA 1
ATOM 772 C C . PRO A 1 99 ? 0.144 -14.851 1.636 1.00 95.25 99 PRO A C 1
ATOM 774 O O . PRO A 1 99 ? -1.047 -14.633 1.402 1.00 95.25 99 PRO A O 1
ATOM 777 N N . PRO A 1 100 ? 0.867 -13.996 2.385 1.00 95.81 100 PRO A N 1
ATOM 778 C CA . PRO A 1 100 ? 0.282 -12.815 3.027 1.00 95.81 100 PRO A CA 1
ATOM 779 C C . PRO A 1 100 ? -0.451 -11.873 2.065 1.00 95.81 100 PRO A C 1
ATOM 781 O O . PRO A 1 100 ? -1.446 -11.266 2.443 1.00 95.81 100 PRO A O 1
ATOM 784 N N . LEU A 1 101 ? 0.010 -11.768 0.814 1.00 95.94 101 LEU A N 1
ATOM 785 C CA . LEU A 1 101 ? -0.644 -10.949 -0.208 1.00 95.94 101 LEU A CA 1
ATOM 786 C C . LEU A 1 101 ? -2.072 -11.433 -0.507 1.00 95.94 101 LEU A C 1
ATOM 788 O O . LEU A 1 101 ? -2.989 -10.619 -0.546 1.00 95.94 101 LEU A O 1
ATOM 792 N N . GLU A 1 102 ? -2.273 -12.745 -0.659 1.00 96.12 102 GLU A N 1
ATOM 793 C CA . GLU A 1 102 ? -3.606 -13.327 -0.881 1.00 96.12 102 GLU A CA 1
ATOM 794 C C . GLU A 1 102 ? -4.509 -13.153 0.346 1.00 96.12 102 GLU A C 1
ATOM 796 O O . GLU A 1 102 ? -5.719 -12.975 0.214 1.00 96.12 102 GLU A O 1
ATOM 801 N N . TRP A 1 103 ? -3.928 -13.173 1.549 1.00 96.44 103 TRP A N 1
ATOM 802 C CA . TRP A 1 103 ? -4.667 -12.878 2.775 1.00 96.44 103 TRP A CA 1
ATOM 803 C C . TRP A 1 103 ? -5.194 -11.436 2.766 1.00 96.44 103 TRP A C 1
ATOM 805 O O . TRP A 1 103 ? -6.382 -11.224 2.997 1.00 96.44 103 TRP A O 1
ATOM 815 N N . TRP A 1 104 ? -4.367 -10.453 2.392 1.00 97.38 104 TRP A N 1
ATOM 816 C CA . TRP A 1 104 ? -4.807 -9.058 2.265 1.00 97.38 104 TRP A CA 1
ATOM 817 C C . TRP A 1 104 ? -5.839 -8.838 1.156 1.00 97.38 104 TRP A C 1
ATOM 819 O O . TRP A 1 104 ? -6.795 -8.093 1.364 1.00 97.38 104 TRP A O 1
ATOM 829 N N . GLN A 1 105 ? -5.707 -9.528 0.021 1.00 96.50 105 GLN A N 1
ATOM 830 C CA . GLN A 1 105 ? -6.689 -9.483 -1.072 1.00 96.50 105 GLN A CA 1
ATOM 831 C C . GLN A 1 105 ? -8.090 -9.921 -0.627 1.00 96.50 105 GLN A C 1
ATOM 833 O O . GLN A 1 105 ? -9.085 -9.391 -1.116 1.00 96.50 105 GLN A O 1
ATOM 838 N N . SER A 1 106 ? -8.199 -10.825 0.352 1.00 96.12 106 SER A N 1
ATOM 839 C CA . SER A 1 106 ? -9.507 -11.243 0.876 1.00 96.12 106 SER A CA 1
ATOM 840 C C . SER A 1 106 ? -10.285 -10.119 1.583 1.00 96.12 106 SER A C 1
ATOM 842 O O . SER A 1 106 ? -11.511 -10.191 1.676 1.00 96.12 106 SER A O 1
ATOM 844 N N . PHE A 1 107 ? -9.603 -9.057 2.028 1.00 96.25 107 PHE A N 1
ATOM 845 C CA . PHE A 1 107 ? -10.220 -7.915 2.709 1.00 96.25 107 PHE A CA 1
ATOM 846 C C . PHE A 1 107 ? -10.560 -6.747 1.782 1.00 96.25 107 PHE A C 1
ATOM 848 O O . PHE A 1 107 ? -11.272 -5.841 2.216 1.00 96.25 107 PHE A O 1
ATOM 855 N N . GLU A 1 108 ? -10.116 -6.758 0.523 1.00 94.50 108 GLU A N 1
ATOM 856 C CA . GLU A 1 108 ? -10.322 -5.657 -0.432 1.00 94.50 108 GLU A CA 1
ATOM 857 C C . GLU A 1 108 ? -11.813 -5.344 -0.651 1.00 94.50 108 GLU A C 1
ATOM 859 O O . GLU A 1 108 ? -12.212 -4.185 -0.724 1.00 94.50 108 GLU A O 1
ATOM 864 N N . ALA A 1 109 ? -12.660 -6.376 -0.649 1.00 91.00 109 ALA A N 1
ATOM 865 C CA . ALA A 1 109 ? -14.108 -6.241 -0.808 1.00 91.00 109 ALA A CA 1
ATOM 866 C C . ALA A 1 109 ? -14.862 -5.915 0.498 1.00 91.00 109 ALA A C 1
ATOM 868 O O . ALA A 1 109 ? -16.084 -5.756 0.480 1.00 91.00 109 ALA A O 1
ATOM 869 N N . THR A 1 110 ? -14.176 -5.853 1.645 1.00 94.75 110 THR A N 1
ATOM 870 C CA . THR A 1 110 ? -14.832 -5.688 2.951 1.00 94.75 110 THR A CA 1
ATOM 871 C C . THR A 1 110 ? -14.899 -4.217 3.369 1.00 94.75 110 THR A C 1
ATOM 873 O O . THR A 1 110 ? -13.899 -3.504 3.270 1.00 94.75 110 THR A O 1
ATOM 876 N N . PRO A 1 111 ? -16.037 -3.734 3.903 1.00 92.88 111 PRO A N 1
ATOM 877 C CA . PRO A 1 111 ? -16.142 -2.352 4.376 1.00 92.88 111 PRO A CA 1
ATOM 878 C C . PRO A 1 111 ? -15.242 -2.084 5.593 1.00 92.88 111 PRO A C 1
ATOM 880 O O . PRO A 1 111 ? -14.748 -0.971 5.763 1.00 92.88 111 PRO A O 1
ATOM 883 N N . ASP A 1 112 ? -14.984 -3.115 6.403 1.00 94.75 112 ASP A N 1
ATOM 884 C CA . ASP A 1 112 ? -14.245 -3.013 7.666 1.00 94.75 112 ASP A CA 1
ATOM 885 C C . ASP A 1 112 ? -12.726 -3.179 7.515 1.00 94.75 112 ASP A C 1
ATOM 887 O O . ASP A 1 112 ? -11.987 -2.914 8.458 1.00 94.75 112 ASP A O 1
ATOM 891 N N . GLY A 1 113 ? -12.236 -3.610 6.349 1.00 95.81 113 GLY A N 1
ATOM 892 C CA . GLY A 1 113 ? -10.805 -3.823 6.104 1.00 95.81 113 GLY A CA 1
ATOM 893 C C . GLY A 1 113 ? -10.295 -3.297 4.765 1.00 95.81 113 GLY A C 1
ATOM 894 O O . GLY A 1 113 ? -9.084 -3.250 4.567 1.00 95.81 113 GLY A O 1
ATOM 895 N N . GLY A 1 114 ? -11.182 -2.874 3.860 1.00 96.44 114 GLY A N 1
ATOM 896 C CA . GLY A 1 114 ? -10.826 -2.554 2.477 1.00 96.44 114 GLY A CA 1
ATOM 897 C C . GLY A 1 114 ? -9.825 -1.408 2.331 1.00 96.44 114 GLY A C 1
ATOM 898 O O . GLY A 1 114 ? -8.935 -1.488 1.490 1.00 96.44 114 GLY A O 1
ATOM 899 N N . ILE A 1 115 ? -9.897 -0.371 3.178 1.00 97.50 115 ILE A N 1
ATOM 900 C CA . ILE A 1 115 ? -8.972 0.774 3.099 1.00 97.50 115 ILE A CA 1
ATOM 901 C C . ILE A 1 115 ? -7.559 0.327 3.480 1.00 97.50 115 ILE A C 1
ATOM 903 O O . ILE A 1 115 ? -6.599 0.622 2.767 1.00 97.50 115 ILE A O 1
ATOM 907 N N . LEU A 1 116 ? -7.428 -0.405 4.590 1.00 97.31 116 LEU A N 1
ATOM 908 C CA . LEU A 1 116 ? -6.134 -0.917 5.035 1.00 97.31 116 LEU A CA 1
ATOM 909 C C . LEU A 1 116 ? -5.593 -1.998 4.084 1.00 97.31 116 LEU A C 1
ATOM 911 O O . LEU A 1 116 ? -4.388 -2.051 3.834 1.00 97.31 116 LEU A O 1
ATOM 915 N N . ALA A 1 117 ? -6.470 -2.827 3.519 1.00 97.25 117 ALA A N 1
ATOM 916 C CA . ALA A 1 117 ? -6.107 -3.843 2.542 1.00 97.25 117 ALA A CA 1
ATOM 917 C C . ALA A 1 117 ? -5.542 -3.226 1.260 1.00 97.25 117 ALA A C 1
ATOM 919 O O . ALA A 1 117 ? -4.456 -3.622 0.842 1.00 97.25 117 ALA A O 1
ATOM 920 N N . ALA A 1 118 ? -6.209 -2.215 0.696 1.00 96.31 118 ALA A N 1
ATOM 921 C CA . ALA A 1 118 ? -5.778 -1.541 -0.529 1.00 96.31 118 ALA A CA 1
ATOM 922 C C . ALA A 1 118 ? -4.345 -0.995 -0.411 1.00 96.31 118 ALA A C 1
ATOM 924 O O . ALA A 1 118 ? -3.475 -1.321 -1.222 1.00 96.31 118 ALA A O 1
ATOM 925 N N . ILE A 1 119 ? -4.050 -0.244 0.661 1.00 96.38 119 ILE A N 1
ATOM 926 C CA . ILE A 1 119 ? -2.693 0.279 0.867 1.00 96.38 119 ILE A CA 1
ATOM 927 C C . ILE A 1 119 ? -1.674 -0.834 1.114 1.00 96.38 119 ILE A C 1
ATOM 929 O O . ILE A 1 119 ? -0.541 -0.757 0.639 1.00 96.38 119 ILE A O 1
ATOM 933 N N . THR A 1 120 ? -2.062 -1.893 1.822 1.00 96.56 120 THR A N 1
ATOM 934 C CA . THR A 1 120 ? -1.140 -2.983 2.143 1.00 96.56 120 THR A CA 1
ATOM 935 C C . THR A 1 120 ? -0.796 -3.808 0.906 1.00 96.56 120 THR A C 1
ATOM 937 O O . THR A 1 120 ? 0.377 -4.104 0.687 1.00 96.56 120 THR A O 1
ATOM 940 N N . ILE A 1 121 ? -1.770 -4.109 0.043 1.00 95.81 121 ILE A N 1
ATOM 941 C CA . ILE A 1 121 ? -1.547 -4.753 -1.264 1.00 95.81 121 ILE A CA 1
ATOM 942 C C . ILE A 1 121 ? -0.560 -3.925 -2.089 1.00 95.81 121 ILE A C 1
ATOM 944 O O . ILE A 1 121 ? 0.407 -4.463 -2.636 1.00 95.81 121 ILE A O 1
ATOM 948 N N . LYS A 1 122 ? -0.739 -2.601 -2.105 1.00 94.38 122 LYS A N 1
ATOM 949 C CA . LYS A 1 122 ? 0.178 -1.692 -2.789 1.00 94.38 122 LYS A CA 1
ATOM 950 C C . LYS A 1 122 ? 1.586 -1.718 -2.191 1.00 94.38 122 LYS A C 1
ATOM 952 O O . LYS A 1 122 ? 2.559 -1.776 -2.941 1.00 94.38 122 LYS A O 1
ATOM 957 N N . LEU A 1 123 ? 1.723 -1.756 -0.868 1.00 94.75 123 LEU A N 1
ATOM 958 C CA . LEU A 1 123 ? 3.025 -1.913 -0.213 1.00 94.75 123 LEU A CA 1
ATOM 959 C C . LEU A 1 123 ? 3.692 -3.252 -0.549 1.00 94.75 123 LEU A C 1
ATOM 961 O O . LEU A 1 123 ? 4.893 -3.275 -0.794 1.00 94.75 123 LEU A O 1
ATOM 965 N N . TYR A 1 124 ? 2.933 -4.347 -0.628 1.00 94.19 124 TYR A N 1
ATOM 966 C CA . TYR A 1 124 ? 3.460 -5.646 -1.063 1.00 94.19 124 TYR A CA 1
ATOM 967 C C . TYR A 1 124 ? 3.852 -5.675 -2.546 1.00 94.19 124 TYR A C 1
ATOM 969 O O . TYR A 1 124 ? 4.708 -6.471 -2.929 1.00 94.19 124 TYR A O 1
ATOM 977 N N . SER A 1 125 ? 3.256 -4.816 -3.378 1.00 90.75 125 SER A N 1
ATOM 978 C CA . SER A 1 125 ? 3.659 -4.659 -4.781 1.00 90.75 125 SER A CA 1
ATOM 979 C C . SER A 1 125 ? 4.986 -3.907 -4.941 1.00 90.75 125 SER A C 1
ATOM 981 O O . SER A 1 125 ? 5.651 -4.031 -5.972 1.00 90.75 125 SER A O 1
ATOM 983 N N . ALA A 1 126 ? 5.404 -3.151 -3.920 1.00 89.94 126 ALA A N 1
ATOM 984 C CA . ALA A 1 126 ? 6.682 -2.464 -3.932 1.00 89.94 126 ALA A CA 1
ATOM 985 C C . ALA A 1 126 ? 7.816 -3.470 -3.704 1.00 89.94 126 ALA A C 1
ATOM 987 O O . ALA A 1 126 ? 7.905 -4.132 -2.671 1.00 89.94 126 ALA A O 1
ATOM 988 N N . VAL A 1 127 ? 8.726 -3.566 -4.672 1.00 84.69 127 VAL A N 1
ATOM 989 C CA . VAL A 1 127 ? 9.923 -4.395 -4.536 1.00 84.69 127 VAL A CA 1
ATOM 990 C C . VAL A 1 127 ? 10.944 -3.614 -3.701 1.00 84.69 127 VAL A C 1
ATOM 992 O O . VAL A 1 127 ? 11.401 -2.561 -4.143 1.00 84.69 127 VAL A O 1
ATOM 995 N N . PRO A 1 128 ? 11.355 -4.102 -2.516 1.00 82.12 128 PRO A N 1
ATOM 996 C CA . PRO A 1 128 ? 12.263 -3.365 -1.633 1.00 82.12 128 PRO A CA 1
ATOM 997 C C . PRO A 1 128 ? 13.701 -3.283 -2.167 1.00 82.12 128 PRO A C 1
ATOM 999 O O . PRO A 1 128 ? 14.565 -2.689 -1.524 1.00 82.12 128 PRO A O 1
ATOM 1002 N N . HIS A 1 129 ? 13.985 -3.895 -3.318 1.00 78.31 129 HIS A N 1
ATOM 1003 C CA . HIS A 1 129 ? 15.334 -4.045 -3.836 1.00 78.31 129 HIS A CA 1
ATOM 1004 C C . HIS A 1 129 ? 15.504 -3.383 -5.204 1.00 78.31 129 HIS A C 1
ATOM 1006 O O . HIS A 1 129 ? 14.804 -3.723 -6.157 1.00 78.31 129 HIS A O 1
ATOM 1012 N N . SER A 1 130 ? 16.509 -2.505 -5.315 1.00 76.38 130 SER A N 1
ATOM 1013 C CA . SER A 1 130 ? 16.983 -1.941 -6.590 1.00 76.38 130 SER A CA 1
ATOM 1014 C C . SER A 1 130 ? 17.455 -3.016 -7.570 1.00 76.38 130 SER A C 1
ATOM 1016 O O . SER A 1 130 ? 17.458 -2.795 -8.776 1.00 76.38 130 SER A O 1
ATOM 1018 N N . MET A 1 131 ? 17.800 -4.208 -7.071 1.00 71.25 131 MET A N 1
ATOM 1019 C CA . MET A 1 131 ? 18.351 -5.297 -7.876 1.00 71.25 131 MET A CA 1
ATOM 1020 C C . MET A 1 131 ? 17.427 -5.798 -8.991 1.00 71.25 131 MET A C 1
ATOM 1022 O O . MET A 1 131 ? 17.907 -6.362 -9.977 1.00 71.25 131 MET A O 1
ATOM 1026 N N . ALA A 1 132 ? 16.108 -5.616 -8.862 1.00 71.75 132 ALA A N 1
ATOM 1027 C CA . ALA A 1 132 ? 15.189 -5.932 -9.955 1.00 71.75 132 ALA A CA 1
ATOM 1028 C C . ALA A 1 132 ? 15.512 -5.094 -11.207 1.00 71.75 132 ALA A C 1
ATOM 1030 O O . ALA A 1 132 ? 15.501 -5.617 -12.324 1.00 71.75 132 ALA A O 1
ATOM 1031 N N . ASP A 1 133 ? 15.889 -3.831 -11.009 1.00 79.38 133 ASP A N 1
ATOM 1032 C CA . ASP A 1 133 ? 16.332 -2.942 -12.079 1.00 79.38 133 ASP A CA 1
ATOM 1033 C C . ASP A 1 133 ? 17.772 -3.259 -12.514 1.00 79.38 133 ASP A C 1
ATOM 1035 O O . ASP A 1 133 ? 18.078 -3.285 -13.704 1.00 79.38 133 ASP A O 1
ATOM 1039 N N . GLU A 1 134 ? 18.650 -3.655 -11.586 1.00 85.75 134 GLU A N 1
ATOM 1040 C CA . GLU A 1 134 ? 20.035 -4.043 -11.912 1.00 85.75 134 GLU A CA 1
ATOM 1041 C C . GLU A 1 134 ? 20.107 -5.240 -12.868 1.00 85.75 134 GLU A C 1
ATOM 1043 O O . GLU A 1 134 ? 20.927 -5.256 -13.787 1.00 85.75 134 GLU A O 1
ATOM 1048 N N . ARG A 1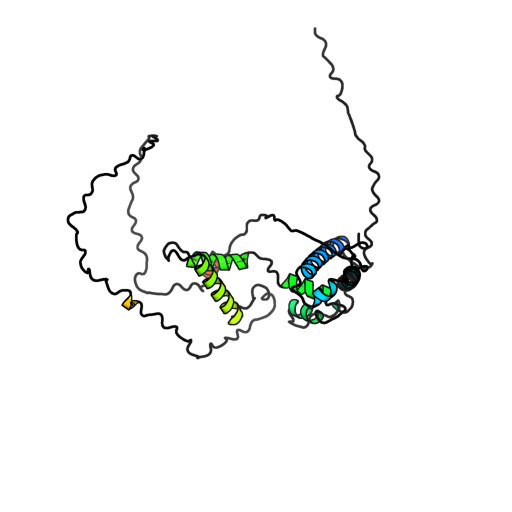 135 ? 19.222 -6.234 -12.718 1.00 83.25 135 ARG A N 1
ATOM 1049 C CA . ARG A 1 135 ? 19.144 -7.363 -13.665 1.00 83.25 135 ARG A CA 1
ATOM 1050 C C . ARG A 1 135 ? 18.731 -6.908 -15.061 1.00 83.25 135 ARG A C 1
ATOM 1052 O O . ARG A 1 135 ? 19.214 -7.454 -16.057 1.00 83.25 135 ARG A O 1
ATOM 1059 N N . THR A 1 136 ? 17.859 -5.909 -15.136 1.00 85.88 136 THR A N 1
ATOM 1060 C CA . THR A 1 136 ? 17.463 -5.288 -16.401 1.00 85.88 136 THR A CA 1
ATOM 1061 C C . THR A 1 136 ? 18.634 -4.505 -16.986 1.00 85.88 136 THR A C 1
ATOM 1063 O O . THR A 1 136 ? 18.961 -4.694 -18.154 1.00 85.88 136 THR A O 1
ATOM 1066 N N . MET A 1 137 ? 19.355 -3.735 -16.171 1.00 87.38 137 MET A N 1
ATOM 1067 C CA . MET A 1 137 ? 20.533 -2.973 -16.591 1.00 87.38 137 MET A CA 1
ATOM 1068 C C . MET A 1 137 ? 21.714 -3.850 -17.018 1.00 87.38 137 MET A C 1
ATOM 1070 O O . MET A 1 137 ? 22.410 -3.520 -17.979 1.00 87.38 137 MET A O 1
ATOM 1074 N N . SER A 1 138 ? 21.921 -5.002 -16.383 1.00 88.00 138 SER A N 1
ATOM 1075 C CA . SER A 1 138 ? 22.901 -5.998 -16.829 1.00 88.00 138 SER A CA 1
ATOM 1076 C C . SER A 1 138 ? 22.544 -6.530 -18.220 1.00 88.00 138 SER A C 1
ATOM 1078 O O . SER A 1 138 ? 23.400 -6.613 -19.101 1.00 88.00 138 SER A O 1
ATOM 1080 N N . PHE A 1 139 ? 21.258 -6.800 -18.469 1.00 86.06 139 PHE A N 1
ATOM 1081 C CA . PHE A 1 139 ? 20.782 -7.207 -19.789 1.00 86.06 139 PHE A CA 1
ATOM 1082 C C . PHE A 1 139 ? 20.930 -6.089 -20.834 1.00 86.06 139 PHE A C 1
ATOM 1084 O O . PHE A 1 139 ? 21.408 -6.344 -21.937 1.00 86.06 139 PHE A O 1
ATOM 1091 N N . VAL A 1 140 ? 20.604 -4.845 -20.475 1.00 87.94 140 VAL A N 1
ATOM 1092 C CA . VAL A 1 140 ? 20.838 -3.654 -21.312 1.00 87.94 140 VAL A CA 1
ATOM 1093 C C . VAL A 1 140 ? 22.324 -3.524 -21.662 1.00 87.94 140 VAL A C 1
ATOM 1095 O O . VAL A 1 140 ? 22.665 -3.313 -22.822 1.00 87.94 140 VAL A O 1
ATOM 1098 N N . THR A 1 141 ? 23.215 -3.719 -20.689 1.00 89.75 141 THR A N 1
ATOM 1099 C CA . THR A 1 141 ? 24.674 -3.654 -20.881 1.00 89.75 141 THR A CA 1
ATOM 1100 C C . THR A 1 141 ? 25.174 -4.773 -21.793 1.00 89.75 141 THR A C 1
ATOM 1102 O O . THR A 1 141 ? 26.006 -4.541 -22.667 1.00 89.75 141 THR A O 1
ATOM 1105 N N . MET A 1 142 ? 24.632 -5.984 -21.640 1.00 86.69 142 MET A N 1
ATOM 1106 C CA . MET A 1 142 ? 24.936 -7.125 -22.504 1.00 86.69 142 MET A CA 1
ATOM 1107 C C . MET A 1 142 ? 24.529 -6.857 -23.961 1.00 86.69 142 MET A C 1
ATOM 1109 O O . MET A 1 142 ? 25.298 -7.145 -24.884 1.00 86.69 142 MET A O 1
ATOM 1113 N N . LEU A 1 143 ? 23.341 -6.278 -24.167 1.00 86.31 143 LEU A N 1
ATOM 1114 C CA . LEU A 1 143 ? 22.843 -5.893 -25.487 1.00 86.31 143 LEU A CA 1
ATOM 1115 C C . LEU A 1 143 ? 23.648 -4.742 -26.104 1.00 86.31 143 LEU A C 1
ATOM 1117 O O . LEU A 1 143 ? 23.874 -4.759 -27.308 1.00 86.31 143 LEU A O 1
ATOM 1121 N N . ASN A 1 144 ? 24.128 -3.799 -25.289 1.00 86.62 144 ASN A N 1
ATOM 1122 C CA . ASN A 1 144 ? 24.893 -2.626 -25.727 1.00 86.62 144 ASN A CA 1
ATOM 1123 C C . ASN A 1 144 ? 26.423 -2.808 -25.657 1.00 86.62 144 ASN A C 1
ATOM 1125 O O . ASN A 1 144 ? 27.172 -1.837 -25.533 1.00 86.62 144 ASN A O 1
ATOM 1129 N N . SER A 1 145 ? 26.918 -4.047 -25.664 1.00 84.31 145 SER A N 1
ATOM 1130 C CA . SER A 1 145 ? 28.363 -4.287 -25.600 1.00 84.31 145 SER A CA 1
ATOM 1131 C C . SER A 1 145 ? 29.077 -3.699 -26.827 1.00 84.31 145 SER A C 1
ATOM 1133 O O . SER A 1 145 ? 28.583 -3.784 -27.949 1.00 84.31 145 SER A O 1
ATOM 1135 N N . ALA A 1 146 ? 30.280 -3.142 -26.638 1.00 74.44 146 ALA A N 1
ATOM 1136 C CA . ALA A 1 146 ? 31.006 -2.373 -27.662 1.00 74.44 146 ALA A CA 1
ATOM 1137 C C . ALA A 1 146 ? 31.239 -3.111 -29.001 1.00 74.44 146 ALA A C 1
ATOM 1139 O O . ALA A 1 146 ? 31.425 -2.471 -30.033 1.00 74.44 146 ALA A O 1
ATOM 1140 N N . ARG A 1 147 ? 31.212 -4.454 -29.007 1.00 67.56 147 ARG A N 1
ATOM 1141 C CA . ARG A 1 147 ? 31.339 -5.279 -30.227 1.00 67.56 147 ARG A CA 1
ATOM 1142 C C . ARG A 1 147 ? 30.008 -5.542 -30.941 1.00 67.56 147 ARG A C 1
ATOM 1144 O O . ARG A 1 147 ? 30.031 -5.958 -32.095 1.00 67.56 147 ARG A O 1
ATOM 1151 N N . ARG A 1 148 ? 28.859 -5.331 -30.293 1.00 63.34 148 ARG A N 1
ATOM 1152 C CA . ARG A 1 148 ? 27.517 -5.618 -30.824 1.00 63.34 148 ARG A CA 1
ATOM 1153 C C . ARG A 1 148 ? 26.700 -4.334 -30.989 1.00 63.34 148 ARG A C 1
ATOM 1155 O O . ARG A 1 148 ? 25.678 -4.164 -30.352 1.00 63.34 148 ARG A O 1
ATOM 1162 N N . SER A 1 149 ? 27.112 -3.514 -31.958 1.00 62.94 149 SER A N 1
ATOM 1163 C CA . SER A 1 149 ? 26.286 -2.505 -32.644 1.00 62.94 149 SER A CA 1
ATOM 1164 C C . SER A 1 149 ? 25.790 -1.301 -31.825 1.00 62.94 149 SER A C 1
ATOM 1166 O O . SER A 1 149 ? 25.251 -1.411 -30.734 1.00 62.94 149 SER A O 1
ATOM 1168 N N . ARG A 1 150 ? 25.849 -0.130 -32.471 1.00 74.81 150 ARG A N 1
ATOM 1169 C CA . ARG A 1 150 ? 25.232 1.152 -32.090 1.00 74.81 150 ARG A CA 1
ATOM 1170 C C . ARG A 1 150 ? 23.695 1.086 -32.139 1.00 74.81 150 ARG A C 1
ATOM 1172 O O . ARG A 1 150 ? 23.058 1.812 -32.902 1.00 74.81 150 ARG A O 1
ATOM 1179 N N . GLN A 1 151 ? 23.085 0.163 -31.401 1.00 88.25 151 GLN A N 1
ATOM 1180 C CA . GLN A 1 151 ? 21.631 0.104 -31.301 1.00 88.25 151 GLN A CA 1
ATOM 1181 C C . GLN A 1 151 ? 21.124 1.363 -30.598 1.00 88.25 151 GLN A C 1
ATOM 1183 O O . GLN A 1 151 ? 21.727 1.846 -29.639 1.00 88.25 151 GLN A O 1
ATOM 1188 N N . LYS A 1 152 ? 20.016 1.921 -31.091 1.00 90.94 152 LYS A N 1
ATOM 1189 C CA . LYS A 1 152 ? 19.378 3.060 -30.431 1.00 90.94 152 LYS A CA 1
ATOM 1190 C C . LYS A 1 152 ? 18.897 2.621 -29.049 1.00 90.94 152 LYS A C 1
ATOM 1192 O O . LYS A 1 152 ? 18.378 1.515 -28.898 1.00 90.94 152 LYS A O 1
ATOM 1197 N N . VAL A 1 153 ? 19.028 3.506 -28.062 1.00 89.75 153 VAL A N 1
ATOM 1198 C CA . VAL A 1 153 ? 18.593 3.256 -26.676 1.00 89.75 153 VAL A CA 1
ATOM 1199 C C . VAL A 1 153 ? 17.130 2.801 -26.633 1.00 89.75 153 VAL A C 1
ATOM 1201 O O . VAL A 1 153 ? 16.806 1.840 -25.943 1.00 89.75 153 VAL A O 1
ATOM 1204 N N . GLU A 1 154 ? 16.272 3.404 -27.459 1.00 93.31 154 GLU A N 1
ATOM 1205 C CA . GLU A 1 154 ? 14.862 3.023 -27.618 1.00 93.31 154 GLU A CA 1
ATOM 1206 C C . GLU A 1 154 ? 14.679 1.544 -27.990 1.00 93.31 154 GLU A C 1
ATOM 1208 O O . GLU A 1 154 ? 13.834 0.856 -27.421 1.00 93.31 154 GLU A O 1
ATOM 1213 N N . THR A 1 155 ? 15.500 1.020 -28.905 1.00 92.69 155 THR A N 1
ATOM 1214 C CA . THR A 1 155 ? 15.445 -0.388 -29.319 1.00 92.69 155 THR A CA 1
ATOM 1215 C C . THR A 1 155 ? 15.841 -1.314 -28.174 1.00 92.69 155 THR A C 1
ATOM 1217 O O . THR A 1 155 ? 15.222 -2.360 -27.986 1.00 92.69 155 THR A O 1
ATOM 1220 N N . ILE A 1 156 ? 16.843 -0.930 -27.381 1.00 91.44 156 ILE A N 1
ATOM 1221 C CA . ILE A 1 156 ? 17.299 -1.724 -26.235 1.00 91.44 156 ILE A CA 1
ATOM 1222 C C . ILE A 1 156 ? 16.220 -1.774 -25.149 1.00 91.44 156 ILE A C 1
ATOM 1224 O O . ILE A 1 156 ? 15.935 -2.850 -24.620 1.00 91.44 156 ILE A O 1
ATOM 1228 N N . ILE A 1 157 ? 15.569 -0.640 -24.879 1.00 91.12 157 ILE A N 1
ATOM 1229 C CA . ILE A 1 157 ? 14.433 -0.560 -23.954 1.00 91.12 157 ILE A CA 1
ATOM 1230 C C . ILE A 1 157 ? 13.287 -1.453 -24.442 1.00 91.12 157 ILE A C 1
ATOM 1232 O O . ILE A 1 157 ? 12.786 -2.269 -23.670 1.00 91.12 157 ILE A O 1
ATOM 1236 N N . ALA A 1 158 ? 12.919 -1.372 -25.724 1.00 93.00 158 ALA A N 1
ATOM 1237 C CA . ALA A 1 158 ? 11.860 -2.204 -26.292 1.00 93.00 158 ALA A CA 1
ATOM 1238 C C . ALA A 1 158 ? 12.182 -3.706 -26.174 1.00 93.00 158 ALA A C 1
ATOM 1240 O O . ALA A 1 158 ? 11.331 -4.495 -25.767 1.00 93.00 158 ALA A O 1
ATOM 1241 N N . MET A 1 159 ? 13.425 -4.118 -26.449 1.00 92.12 159 MET A N 1
ATOM 1242 C CA . MET A 1 159 ? 13.847 -5.514 -26.276 1.00 92.12 159 MET A CA 1
ATOM 1243 C C . MET A 1 159 ? 13.798 -5.967 -24.811 1.00 92.12 159 MET A C 1
ATOM 1245 O O . MET A 1 159 ? 13.375 -7.092 -24.531 1.00 92.12 159 MET A O 1
ATOM 1249 N N . ALA A 1 160 ? 14.208 -5.110 -23.871 1.00 89.50 160 ALA A N 1
ATOM 1250 C CA . ALA A 1 160 ? 14.128 -5.398 -22.442 1.00 89.50 160 ALA A CA 1
ATOM 1251 C C . ALA A 1 160 ? 12.671 -5.548 -21.973 1.00 89.50 160 ALA A C 1
ATOM 1253 O O . ALA A 1 160 ? 12.359 -6.504 -21.262 1.00 89.50 160 ALA A O 1
ATOM 1254 N N . GLN A 1 161 ? 11.770 -4.675 -22.433 1.00 90.56 161 GLN A N 1
ATOM 1255 C CA . GLN A 1 161 ? 10.335 -4.747 -22.143 1.00 90.56 161 GLN A CA 1
ATOM 1256 C C . GLN A 1 161 ? 9.698 -6.020 -22.706 1.00 90.56 161 GLN A C 1
ATOM 1258 O O . GLN A 1 161 ? 9.007 -6.729 -21.977 1.00 90.56 161 GLN A O 1
ATOM 1263 N N . VAL A 1 162 ? 9.981 -6.363 -23.968 1.00 91.81 162 VAL A N 1
ATOM 1264 C CA . VAL A 1 162 ? 9.491 -7.602 -24.596 1.00 91.81 162 VAL A CA 1
ATOM 1265 C C . VAL A 1 162 ? 9.972 -8.829 -23.819 1.00 91.81 162 VAL A C 1
ATOM 1267 O O . VAL A 1 162 ? 9.192 -9.741 -23.546 1.00 91.81 162 VAL A O 1
ATOM 1270 N N . ARG A 1 163 ? 11.242 -8.851 -23.397 1.00 88.06 163 ARG A N 1
ATOM 1271 C CA . ARG A 1 163 ? 11.775 -9.925 -22.549 1.00 88.06 163 ARG A CA 1
ATOM 1272 C C . ARG A 1 163 ? 11.060 -9.991 -21.200 1.00 88.06 163 ARG A C 1
ATOM 1274 O O . ARG A 1 163 ? 10.706 -11.089 -20.779 1.00 88.06 163 ARG A O 1
ATOM 1281 N N . GLY A 1 164 ? 10.856 -8.851 -20.541 1.00 86.31 164 GLY A N 1
ATOM 1282 C CA . GLY A 1 164 ? 10.133 -8.766 -19.271 1.00 86.31 164 GLY A CA 1
ATOM 1283 C C . GLY A 1 164 ? 8.704 -9.297 -19.387 1.00 86.31 164 GLY A C 1
ATOM 1284 O O . GLY A 1 164 ? 8.291 -10.120 -18.573 1.00 86.31 164 GLY A O 1
ATOM 1285 N N . TYR A 1 165 ? 7.995 -8.923 -20.456 1.00 89.25 165 TYR A N 1
ATOM 1286 C CA . TYR A 1 165 ? 6.653 -9.418 -20.761 1.00 89.25 165 TYR A CA 1
ATOM 1287 C C . TYR A 1 165 ? 6.626 -10.943 -20.897 1.00 89.25 165 TYR A C 1
ATOM 1289 O O . TYR A 1 165 ? 5.875 -11.611 -20.193 1.00 89.25 165 TYR A O 1
ATOM 1297 N N . TYR A 1 166 ? 7.510 -11.522 -21.716 1.00 88.75 166 TYR A N 1
ATOM 1298 C CA . TYR A 1 166 ? 7.562 -12.976 -21.877 1.00 88.75 166 TYR A CA 1
ATOM 1299 C C . TYR A 1 166 ? 8.028 -13.713 -20.620 1.00 88.75 166 TYR A C 1
ATOM 1301 O O . TYR A 1 166 ? 7.667 -14.874 -20.442 1.00 88.75 166 TYR A O 1
ATOM 1309 N N . GLN A 1 167 ? 8.838 -13.095 -19.759 1.00 83.44 167 GLN A N 1
ATOM 1310 C CA . GLN A 1 167 ? 9.200 -13.686 -18.468 1.00 83.44 167 GLN A CA 1
ATOM 1311 C C . GLN A 1 167 ? 8.004 -13.735 -17.516 1.00 83.44 167 GLN A C 1
ATOM 1313 O O . GLN A 1 167 ? 7.826 -14.747 -16.839 1.00 83.44 167 GLN A O 1
ATOM 1318 N N . ALA A 1 168 ? 7.181 -12.683 -17.507 1.00 82.44 168 ALA A N 1
ATOM 1319 C CA . ALA A 1 168 ? 5.949 -12.633 -16.730 1.00 82.44 168 ALA A CA 1
ATOM 1320 C C . ALA A 1 168 ? 4.885 -13.604 -17.277 1.00 82.44 168 ALA A C 1
ATOM 1322 O O . ALA A 1 168 ? 4.330 -14.395 -16.518 1.00 82.44 168 ALA A O 1
ATOM 1323 N N . GLU A 1 169 ? 4.641 -13.597 -18.592 1.00 83.00 169 GLU A N 1
ATOM 1324 C CA . GLU A 1 169 ? 3.586 -14.389 -19.241 1.00 83.00 169 GLU A CA 1
ATOM 1325 C C . GLU A 1 169 ? 3.904 -15.886 -19.279 1.00 83.00 169 GLU A C 1
ATOM 1327 O O . GLU A 1 169 ? 3.049 -16.711 -18.960 1.00 83.00 169 GLU A O 1
ATOM 1332 N N . ASN A 1 170 ? 5.143 -16.268 -19.619 1.00 75.75 170 ASN A N 1
ATOM 1333 C CA . ASN A 1 170 ? 5.488 -17.689 -19.719 1.00 75.75 170 ASN A CA 1
ATOM 1334 C C . ASN A 1 170 ? 5.503 -18.395 -18.371 1.00 75.75 170 ASN A C 1
ATOM 1336 O O . ASN A 1 170 ? 5.755 -19.603 -18.351 1.00 75.75 170 ASN A O 1
ATOM 1340 N N . GLY A 1 171 ? 5.270 -17.667 -17.269 1.00 55.72 171 GLY A N 1
ATOM 1341 C CA . GLY A 1 171 ? 5.113 -18.248 -15.951 1.00 55.72 171 GLY A CA 1
ATOM 1342 C C . GLY A 1 171 ? 6.196 -19.279 -15.710 1.00 55.72 171 GLY A C 1
ATOM 1343 O O . GLY A 1 171 ? 5.906 -20.369 -15.209 1.00 55.72 171 GLY A O 1
ATOM 1344 N N . VAL A 1 172 ? 7.445 -18.971 -16.109 1.00 49.22 172 VAL A N 1
ATOM 1345 C CA . VAL A 1 172 ? 8.561 -19.667 -15.502 1.00 49.22 172 VAL A CA 1
ATOM 1346 C C . VAL A 1 172 ? 8.405 -19.226 -14.066 1.00 49.22 172 VAL A C 1
ATOM 1348 O O . VAL A 1 172 ? 8.841 -18.145 -13.678 1.00 49.22 172 VAL A O 1
ATOM 1351 N N . LYS A 1 173 ? 7.703 -20.057 -13.294 1.00 49.53 173 LYS A N 1
ATOM 1352 C CA . LYS A 1 173 ? 7.827 -20.188 -11.862 1.00 49.53 173 LYS A CA 1
ATOM 1353 C C . LYS A 1 173 ? 9.292 -20.565 -11.677 1.00 49.53 173 LYS A C 1
ATOM 1355 O O . LYS A 1 173 ? 9.618 -21.704 -11.362 1.00 49.53 173 LYS A O 1
ATOM 1360 N N . VAL A 1 174 ? 10.196 -19.623 -11.969 1.00 45.91 174 VAL A N 1
ATOM 1361 C CA . VAL A 1 174 ? 11.484 -19.513 -11.325 1.00 45.91 174 VAL A CA 1
ATOM 1362 C C . VAL A 1 174 ? 11.010 -19.348 -9.917 1.00 45.91 174 VAL A C 1
ATOM 1364 O O . VAL A 1 174 ? 10.505 -18.295 -9.530 1.00 45.91 174 VAL A O 1
ATOM 1367 N N . CYS A 1 175 ? 10.917 -20.497 -9.269 1.00 42.62 175 CYS A N 1
ATOM 1368 C CA . CYS A 1 175 ? 10.338 -20.621 -7.973 1.00 42.62 175 CYS A CA 1
ATOM 1369 C C . CYS A 1 175 ? 11.008 -19.504 -7.174 1.00 42.62 175 CYS A C 1
ATOM 1371 O O . CYS A 1 175 ? 12.238 -19.380 -7.217 1.00 42.62 175 CYS A O 1
ATOM 1373 N N . LEU A 1 176 ? 10.214 -18.619 -6.568 1.00 42.59 176 LEU A N 1
ATOM 1374 C CA . LEU A 1 176 ? 10.690 -17.565 -5.670 1.00 42.59 176 LEU A CA 1
ATOM 1375 C C . LEU A 1 176 ? 11.236 -18.227 -4.380 1.00 42.59 176 LEU A C 1
ATOM 1377 O O . LEU A 1 176 ? 10.918 -17.850 -3.259 1.00 42.59 176 LEU A O 1
ATOM 1381 N N . ILE A 1 177 ? 12.071 -19.253 -4.561 1.00 45.12 177 ILE A N 1
ATOM 1382 C CA . ILE A 1 177 ? 12.773 -20.110 -3.609 1.00 45.12 177 ILE A CA 1
ATOM 1383 C C . ILE A 1 177 ? 13.774 -19.306 -2.797 1.00 45.12 177 ILE A C 1
ATOM 1385 O O . ILE A 1 177 ? 14.209 -19.770 -1.754 1.00 45.12 177 ILE A O 1
ATOM 1389 N N . PHE A 1 178 ? 14.101 -18.077 -3.193 1.00 46.41 178 PHE A N 1
ATOM 1390 C CA . PHE A 1 178 ? 14.953 -17.243 -2.354 1.00 46.41 178 PHE A CA 1
ATOM 1391 C C . PHE A 1 178 ? 14.243 -16.663 -1.126 1.00 46.41 178 PHE A C 1
ATOM 1393 O O . PHE A 1 178 ? 14.938 -16.241 -0.210 1.00 46.41 178 PHE A O 1
ATOM 1400 N N . PHE A 1 179 ? 12.906 -16.707 -1.035 1.00 44.75 179 PHE A N 1
ATOM 1401 C CA . PHE A 1 179 ? 12.201 -16.291 0.190 1.00 44.75 179 PHE A CA 1
ATOM 1402 C C . PHE A 1 179 ? 11.378 -17.392 0.875 1.00 44.75 179 PHE A C 1
ATOM 1404 O O . PHE A 1 179 ? 10.883 -17.175 1.977 1.00 44.75 179 PHE A O 1
ATOM 1411 N N . SER A 1 180 ? 11.270 -18.590 0.288 1.00 41.12 180 SER A N 1
ATOM 1412 C CA . SER A 1 180 ? 10.516 -19.709 0.877 1.00 41.12 180 SER A CA 1
ATOM 1413 C C . SER A 1 180 ? 11.196 -21.073 0.659 1.00 41.12 180 SER A C 1
ATOM 1415 O O . SER A 1 180 ? 10.584 -22.024 0.190 1.00 41.12 180 SER A O 1
ATOM 1417 N N . CYS A 1 181 ? 12.491 -21.178 0.977 1.00 36.50 181 CYS A N 1
ATOM 1418 C CA . CYS A 1 181 ? 13.193 -22.469 1.102 1.00 36.50 181 CYS A CA 1
ATOM 1419 C C . CYS A 1 181 ? 13.963 -22.639 2.416 1.00 36.50 181 CYS A C 1
ATOM 1421 O O . CYS A 1 181 ? 14.874 -23.457 2.507 1.00 36.50 181 CYS A O 1
ATOM 1423 N N . TYR A 1 182 ? 13.538 -21.953 3.473 1.00 44.47 182 TYR A N 1
ATOM 1424 C CA . TYR A 1 182 ? 13.739 -22.484 4.814 1.00 44.47 182 TYR A CA 1
ATOM 1425 C C . TYR A 1 182 ? 12.412 -23.110 5.238 1.00 44.47 182 TYR A C 1
ATOM 1427 O O . TYR A 1 182 ? 11.418 -22.411 5.382 1.00 44.47 182 TYR A O 1
ATOM 1435 N N . VAL A 1 183 ? 12.420 -24.427 5.450 1.00 43.12 183 VAL A N 1
ATOM 1436 C CA . VAL A 1 183 ? 11.327 -25.222 6.041 1.00 43.12 183 VAL A CA 1
ATOM 1437 C C . VAL A 1 183 ? 10.255 -25.729 5.055 1.00 43.12 183 VAL A C 1
ATOM 1439 O O . VAL A 1 183 ? 9.089 -25.369 5.126 1.00 43.12 183 VAL A O 1
ATOM 1442 N N . THR A 1 184 ? 10.646 -26.629 4.143 1.00 38.94 184 THR A N 1
ATOM 1443 C CA . THR A 1 184 ? 10.110 -28.008 3.954 1.00 38.94 184 THR A CA 1
ATOM 1444 C C . THR A 1 184 ? 10.376 -28.525 2.529 1.00 38.94 184 THR A C 1
ATOM 1446 O O . THR A 1 184 ? 10.295 -27.794 1.550 1.00 38.94 184 THR A O 1
ATOM 1449 N N . ASN A 1 185 ? 10.779 -29.798 2.451 1.00 43.34 185 ASN A N 1
ATOM 1450 C CA . ASN A 1 185 ? 11.275 -30.548 1.285 1.00 43.34 185 ASN A CA 1
ATOM 1451 C C . ASN A 1 185 ? 10.628 -30.235 -0.084 1.00 43.34 185 ASN A C 1
ATOM 1453 O O . ASN A 1 185 ? 9.431 -30.486 -0.247 1.00 43.34 185 ASN A O 1
ATOM 1457 N N . PRO A 1 186 ? 11.408 -29.884 -1.129 1.00 43.38 186 PRO A N 1
ATOM 1458 C CA . PRO A 1 186 ? 10.921 -29.933 -2.496 1.00 43.38 186 PRO A CA 1
ATOM 1459 C C . PRO A 1 186 ? 11.139 -31.337 -3.079 1.00 43.38 186 PRO A C 1
ATOM 1461 O O . PRO A 1 186 ? 12.248 -31.731 -3.439 1.00 43.38 186 PRO A O 1
ATOM 1464 N N . VAL A 1 187 ? 10.053 -32.092 -3.232 1.00 39.41 187 VAL A N 1
ATOM 1465 C CA . VAL A 1 187 ? 9.995 -33.162 -4.233 1.00 39.41 187 VAL A CA 1
ATOM 1466 C C . VAL A 1 187 ? 9.982 -32.476 -5.599 1.00 39.41 187 VAL A C 1
ATOM 1468 O O . VAL A 1 187 ? 9.011 -31.821 -5.975 1.00 39.41 187 VAL A O 1
ATOM 1471 N N . PHE A 1 188 ? 11.094 -32.585 -6.323 1.00 40.28 188 PHE A N 1
ATOM 1472 C CA . PHE A 1 188 ? 11.269 -32.060 -7.673 1.00 40.28 188 PHE A CA 1
ATOM 1473 C C . PHE A 1 188 ? 10.260 -32.690 -8.646 1.00 40.28 188 PHE A C 1
ATOM 1475 O O . PHE A 1 188 ? 10.508 -33.740 -9.236 1.00 40.28 188 PHE A O 1
ATOM 1482 N N . LEU A 1 189 ? 9.129 -32.024 -8.876 1.00 40.66 189 LEU A N 1
ATOM 1483 C CA . LEU A 1 189 ? 8.304 -32.279 -10.053 1.00 40.66 189 LEU A CA 1
ATOM 1484 C C . LEU A 1 189 ? 8.999 -31.659 -11.267 1.00 40.66 189 LEU A C 1
ATOM 1486 O O . LEU A 1 189 ? 8.810 -30.487 -11.592 1.00 40.66 189 LEU A O 1
ATOM 1490 N N . GLN A 1 190 ? 9.809 -32.471 -11.948 1.00 45.28 190 GLN A N 1
ATOM 1491 C CA . GLN A 1 190 ? 10.240 -32.221 -13.320 1.00 45.28 190 GLN A CA 1
ATOM 1492 C C . GLN A 1 190 ? 8.996 -32.028 -14.196 1.00 45.28 190 GLN A C 1
ATOM 1494 O O . GLN A 1 190 ? 8.379 -32.987 -14.660 1.00 45.28 190 GLN A O 1
ATOM 1499 N N . HIS A 1 191 ? 8.617 -30.774 -14.436 1.00 36.91 191 HIS A N 1
ATOM 1500 C CA . HIS A 1 191 ? 7.673 -30.441 -15.491 1.00 36.91 191 HIS A CA 1
ATOM 1501 C C . HIS A 1 191 ? 8.316 -30.837 -16.823 1.00 36.91 191 HIS A C 1
ATOM 1503 O O . HIS A 1 191 ? 9.187 -30.144 -17.354 1.00 36.91 191 HIS A O 1
ATOM 1509 N N . ARG A 1 192 ? 7.909 -32.002 -17.341 1.00 40.91 192 ARG A N 1
ATOM 1510 C CA . ARG A 1 192 ? 8.213 -32.438 -18.702 1.00 40.91 192 ARG A CA 1
ATOM 1511 C C . ARG A 1 192 ? 7.811 -31.312 -19.646 1.00 40.91 192 ARG A C 1
ATOM 1513 O O . ARG A 1 192 ? 6.633 -30.981 -19.766 1.00 40.91 192 ARG A O 1
ATOM 1520 N N . ARG A 1 193 ? 8.807 -30.717 -20.304 1.00 40.81 193 ARG A N 1
ATOM 1521 C CA . ARG A 1 193 ? 8.600 -29.756 -21.389 1.00 40.81 193 ARG A CA 1
ATOM 1522 C C . ARG A 1 193 ? 7.668 -30.406 -22.411 1.00 40.81 193 ARG A C 1
ATOM 1524 O O . ARG A 1 193 ? 7.970 -31.487 -22.913 1.00 40.81 193 ARG A O 1
ATOM 1531 N N . SER A 1 194 ? 6.525 -29.772 -22.680 1.00 46.75 194 SER A N 1
ATOM 1532 C CA . SER A 1 194 ? 5.605 -30.231 -23.719 1.00 46.75 194 SER A CA 1
ATOM 1533 C C . SER A 1 194 ? 6.360 -30.318 -25.047 1.00 46.75 194 SER A C 1
ATOM 1535 O O . SER A 1 194 ? 7.081 -29.388 -25.406 1.00 46.75 194 SER A O 1
ATOM 1537 N N . SER A 1 195 ? 6.171 -31.412 -25.775 1.00 45.78 195 SER A N 1
ATOM 1538 C CA . SER A 1 195 ? 6.779 -31.725 -27.072 1.00 45.78 195 SER A CA 1
ATOM 1539 C C . SER A 1 195 ? 6.275 -30.855 -28.231 1.00 45.78 195 SER A C 1
ATOM 1541 O O . SER A 1 195 ? 6.433 -31.222 -29.394 1.00 45.78 195 SER A O 1
ATOM 1543 N N . ARG A 1 196 ? 5.646 -29.706 -27.954 1.00 52.31 196 ARG A N 1
ATOM 1544 C CA . ARG A 1 196 ? 5.201 -28.811 -29.019 1.00 52.31 196 ARG A CA 1
ATOM 1545 C C . ARG A 1 196 ? 6.432 -28.140 -29.637 1.00 52.31 196 ARG A C 1
ATOM 1547 O O . ARG A 1 196 ? 7.165 -27.468 -28.905 1.00 52.31 196 ARG A O 1
ATOM 1554 N N . PRO A 1 197 ? 6.684 -28.318 -30.947 1.00 54.41 197 PRO A N 1
ATOM 1555 C CA . PRO A 1 197 ? 7.775 -27.630 -31.617 1.00 54.41 197 PRO A CA 1
ATOM 1556 C C . PRO A 1 197 ? 7.552 -26.128 -31.450 1.00 54.41 197 PRO A C 1
ATOM 1558 O O . PRO A 1 197 ? 6.500 -25.601 -31.813 1.00 54.41 197 PRO A O 1
ATOM 1561 N N . ARG A 1 198 ? 8.522 -25.447 -30.832 1.00 47.41 198 ARG A N 1
ATOM 1562 C CA . ARG A 1 198 ? 8.508 -23.985 -30.750 1.00 47.41 198 ARG A CA 1
ATOM 1563 C C . ARG A 1 198 ? 8.432 -23.445 -32.180 1.00 47.41 198 ARG A C 1
ATOM 1565 O O . ARG A 1 198 ? 9.157 -23.968 -33.029 1.00 47.41 198 ARG A O 1
ATOM 1572 N N . PRO A 1 199 ? 7.606 -22.425 -32.468 1.00 53.84 199 PRO A N 1
ATOM 1573 C CA . PRO A 1 199 ? 7.671 -21.747 -33.751 1.00 53.84 199 PRO A CA 1
ATOM 1574 C C . PRO A 1 199 ? 9.087 -21.188 -33.906 1.00 53.84 199 PRO A C 1
ATOM 1576 O O . PRO A 1 199 ? 9.479 -20.231 -33.241 1.00 53.84 199 PRO A O 1
ATOM 1579 N N . THR A 1 200 ? 9.898 -21.839 -34.735 1.00 50.50 200 THR A N 1
ATOM 1580 C CA . THR A 1 200 ? 11.197 -21.315 -35.134 1.00 50.50 200 THR A CA 1
ATOM 1581 C C . THR A 1 200 ? 10.915 -20.111 -36.009 1.00 50.50 200 THR A C 1
ATOM 1583 O O . THR A 1 200 ? 10.514 -20.268 -37.165 1.00 50.50 200 THR A O 1
ATOM 1586 N N . VAL A 1 201 ? 11.100 -18.912 -35.457 1.00 47.91 201 VAL A N 1
ATOM 1587 C CA . VAL A 1 201 ? 11.281 -17.706 -36.262 1.00 47.91 201 VAL A CA 1
ATOM 1588 C C . VAL A 1 201 ? 12.459 -18.017 -37.179 1.00 47.91 201 VAL A C 1
ATOM 1590 O O . VAL A 1 201 ? 13.595 -18.133 -36.719 1.00 47.91 201 VAL A O 1
ATOM 1593 N N . ARG A 1 202 ? 12.176 -18.285 -38.459 1.00 51.94 202 ARG A N 1
ATOM 1594 C CA . ARG A 1 202 ? 13.217 -18.496 -39.461 1.00 51.94 202 ARG A CA 1
ATOM 1595 C C . ARG A 1 202 ? 13.891 -17.149 -39.649 1.00 51.94 202 ARG A C 1
ATOM 1597 O O . ARG A 1 202 ? 13.399 -16.310 -40.396 1.00 51.94 202 ARG A O 1
ATOM 1604 N N . PHE A 1 203 ? 14.965 -16.922 -38.899 1.00 51.22 203 PHE A N 1
ATOM 1605 C CA . PHE A 1 203 ? 15.852 -15.800 -39.146 1.00 51.22 203 PHE A CA 1
ATOM 1606 C C . PHE A 1 203 ? 16.236 -15.850 -40.622 1.00 51.22 203 PHE A C 1
ATOM 1608 O O . PHE A 1 203 ? 16.612 -16.908 -41.132 1.00 51.22 203 PHE A O 1
ATOM 1615 N N . PHE A 1 204 ? 16.040 -14.721 -41.303 1.00 52.41 204 PHE A N 1
ATOM 1616 C CA . PHE A 1 204 ? 16.473 -14.515 -42.676 1.00 52.41 204 PHE A CA 1
ATOM 1617 C C . PHE A 1 204 ? 17.877 -15.097 -42.852 1.00 52.41 204 PHE A C 1
ATOM 1619 O O . PHE A 1 204 ? 18.763 -14.836 -42.039 1.00 52.41 204 PHE A O 1
ATOM 1626 N N . ASP A 1 205 ? 18.038 -15.926 -43.880 1.00 54.44 205 ASP A N 1
ATOM 1627 C CA . ASP A 1 205 ? 19.252 -16.682 -44.159 1.00 54.44 205 ASP A CA 1
ATOM 1628 C C . ASP A 1 205 ? 20.457 -15.729 -44.248 1.00 54.44 205 ASP A C 1
ATOM 1630 O O . ASP A 1 205 ? 20.643 -15.017 -45.237 1.00 54.44 205 ASP A O 1
ATOM 1634 N N . VAL A 1 206 ? 21.258 -15.681 -43.177 1.00 60.22 206 VAL A N 1
ATOM 1635 C CA . VAL A 1 206 ? 22.404 -14.766 -43.018 1.00 60.22 206 VAL A CA 1
ATOM 1636 C C . VAL A 1 206 ? 23.445 -15.000 -44.120 1.00 60.22 206 VAL A C 1
ATOM 1638 O O . VAL A 1 206 ? 24.210 -14.101 -44.462 1.00 60.22 206 VAL A O 1
ATOM 1641 N N . LYS A 1 207 ? 23.408 -16.165 -44.779 1.00 64.06 207 LYS A N 1
ATOM 1642 C CA . LYS A 1 207 ? 24.219 -16.467 -45.965 1.00 64.06 207 LYS A CA 1
ATOM 1643 C C . LYS A 1 207 ? 23.944 -15.525 -47.142 1.00 64.06 207 LYS A C 1
ATOM 1645 O O . LYS A 1 207 ? 24.825 -15.342 -47.974 1.00 64.06 207 LYS A O 1
ATOM 1650 N N . ARG A 1 208 ? 22.769 -14.885 -47.210 1.00 59.69 208 ARG A N 1
ATOM 1651 C CA . ARG A 1 208 ? 22.463 -13.866 -48.230 1.00 59.69 208 ARG A CA 1
ATOM 1652 C C . ARG A 1 208 ? 23.110 -12.508 -47.932 1.00 59.69 208 ARG A C 1
ATOM 1654 O O . ARG A 1 208 ? 23.369 -11.766 -48.869 1.00 59.69 208 ARG A O 1
ATOM 1661 N N . LEU A 1 209 ? 23.393 -12.211 -46.662 1.00 59.12 209 LEU A N 1
ATOM 1662 C CA . LEU A 1 209 ? 24.124 -11.009 -46.228 1.00 59.12 209 LEU A CA 1
ATOM 1663 C C . LEU A 1 209 ? 25.648 -11.174 -46.312 1.00 59.12 209 LEU A C 1
ATOM 1665 O O . LEU A 1 209 ? 26.361 -10.181 -46.324 1.00 59.12 209 LEU A O 1
ATOM 1669 N N . LEU A 1 210 ? 26.137 -12.416 -46.378 1.00 58.97 210 LEU A N 1
ATOM 1670 C CA . LEU A 1 210 ? 27.555 -12.747 -46.552 1.00 58.97 210 LEU A CA 1
ATOM 1671 C C . LEU A 1 210 ? 27.956 -12.987 -48.014 1.00 58.97 210 LEU A C 1
ATOM 1673 O O . LEU A 1 210 ? 29.080 -13.418 -48.259 1.00 58.97 210 LEU A O 1
ATOM 1677 N N . ARG A 1 211 ? 27.077 -12.724 -48.995 1.00 57.94 211 ARG A N 1
ATOM 1678 C CA . ARG A 1 211 ? 27.570 -12.560 -50.368 1.00 57.94 211 ARG A CA 1
ATOM 1679 C C . ARG A 1 211 ? 28.504 -11.357 -50.356 1.00 57.94 211 ARG A C 1
ATOM 1681 O O . ARG A 1 211 ? 28.073 -10.271 -49.969 1.00 57.94 211 ARG A O 1
ATOM 1688 N N . SER A 1 212 ? 29.765 -11.587 -50.722 1.00 55.75 212 SER A N 1
ATOM 1689 C CA . SER A 1 212 ? 30.686 -10.519 -51.081 1.00 55.75 212 SER A CA 1
ATOM 1690 C C . SER A 1 212 ? 29.939 -9.596 -52.030 1.00 55.75 212 SER A C 1
ATOM 1692 O O . SER A 1 212 ? 29.309 -10.048 -52.986 1.00 55.75 212 SER A O 1
ATOM 1694 N N . ILE A 1 213 ? 29.917 -8.312 -51.691 1.00 56.12 213 ILE A N 1
ATOM 1695 C CA . ILE A 1 213 ? 29.655 -7.279 -52.680 1.00 56.12 213 ILE A CA 1
ATOM 1696 C C . ILE A 1 213 ? 30.845 -7.426 -53.614 1.00 56.12 213 ILE A C 1
ATOM 1698 O O . ILE A 1 213 ? 31.944 -6.992 -53.271 1.00 56.12 213 ILE A O 1
ATOM 1702 N N . ASP A 1 214 ? 30.660 -8.204 -54.676 1.00 59.00 214 ASP A N 1
ATOM 1703 C CA . ASP A 1 214 ? 31.636 -8.271 -55.743 1.00 59.00 214 ASP A CA 1
ATOM 1704 C C . ASP A 1 214 ? 31.873 -6.824 -56.185 1.00 59.00 214 ASP A C 1
ATOM 1706 O O . ASP A 1 214 ? 30.952 -6.002 -56.203 1.00 59.00 214 ASP A O 1
ATOM 1710 N N . GLU A 1 215 ? 33.150 -6.505 -56.350 1.00 57.69 215 GLU A N 1
ATOM 1711 C CA . GLU A 1 215 ? 33.695 -5.184 -56.620 1.00 57.69 215 GLU A CA 1
ATOM 1712 C C . GLU A 1 215 ? 33.192 -4.672 -57.977 1.00 57.69 215 GLU A C 1
ATOM 1714 O O . GLU A 1 215 ? 33.918 -4.678 -58.966 1.00 57.69 215 GLU A O 1
ATOM 1719 N N . ASP A 1 216 ? 31.933 -4.251 -58.037 1.00 56.53 216 ASP A N 1
ATOM 1720 C CA . ASP A 1 216 ? 31.393 -3.535 -59.182 1.00 56.53 216 ASP A CA 1
ATOM 1721 C C . ASP A 1 216 ? 32.001 -2.122 -59.170 1.00 56.53 216 ASP A C 1
ATOM 1723 O O . ASP A 1 216 ? 31.681 -1.289 -58.319 1.00 56.53 216 ASP A O 1
ATOM 1727 N N . GLU A 1 217 ? 32.971 -1.941 -60.071 1.00 61.62 217 GLU A N 1
ATOM 1728 C CA . GLU A 1 217 ? 33.447 -0.700 -60.696 1.00 61.62 217 GLU A CA 1
ATOM 1729 C C . GLU A 1 217 ? 33.281 0.574 -59.851 1.00 61.62 217 GLU A C 1
ATOM 1731 O O . GLU A 1 217 ? 32.292 1.303 -59.932 1.00 61.62 217 GLU A O 1
ATOM 1736 N N . ARG A 1 218 ? 34.323 0.908 -59.077 1.00 56.69 218 ARG A N 1
ATOM 1737 C CA . ARG A 1 218 ? 34.579 2.319 -58.776 1.00 56.69 218 ARG A CA 1
ATOM 1738 C C . ARG A 1 218 ? 35.046 2.974 -60.067 1.00 56.69 218 ARG A C 1
ATOM 1740 O O . ARG A 1 218 ? 36.166 2.728 -60.503 1.00 56.69 218 ARG A O 1
ATOM 1747 N N . ASP A 1 219 ? 34.190 3.805 -60.643 1.00 64.88 219 ASP A N 1
ATOM 1748 C CA . ASP A 1 219 ? 34.600 4.838 -61.583 1.00 64.88 219 ASP A CA 1
ATOM 1749 C C . ASP A 1 219 ? 35.596 5.762 -60.863 1.00 64.88 219 ASP A C 1
ATOM 1751 O O . ASP A 1 219 ? 35.214 6.649 -60.095 1.00 64.88 219 ASP A O 1
ATOM 1755 N N . ASP A 1 220 ? 36.891 5.508 -61.053 1.00 62.00 220 ASP A N 1
ATOM 1756 C CA . ASP A 1 220 ? 37.951 6.446 -60.705 1.00 62.00 220 ASP A CA 1
ATOM 1757 C C . ASP A 1 220 ? 37.773 7.683 -61.594 1.00 62.00 220 ASP A C 1
ATOM 1759 O O . ASP A 1 220 ? 38.240 7.718 -62.731 1.00 62.00 220 ASP A O 1
ATOM 1763 N N . ASP A 1 221 ? 37.051 8.689 -61.097 1.00 66.00 221 ASP A N 1
ATOM 1764 C CA . ASP A 1 221 ? 36.974 10.005 -61.726 1.00 66.00 221 ASP A CA 1
ATOM 1765 C C . ASP A 1 221 ? 38.383 10.637 -61.686 1.00 66.00 221 ASP A C 1
ATOM 1767 O O . ASP A 1 221 ? 38.882 10.969 -60.602 1.00 66.00 221 ASP A O 1
ATOM 1771 N N . PRO A 1 222 ? 39.080 10.788 -62.831 1.00 69.56 222 PRO A N 1
ATOM 1772 C CA . PRO A 1 222 ? 40.477 11.216 -62.862 1.00 69.56 222 PRO A CA 1
ATOM 1773 C C . PRO A 1 222 ? 40.665 12.707 -62.539 1.00 69.56 222 PRO A C 1
ATOM 1775 O O . PRO A 1 222 ? 41.782 13.210 -62.646 1.00 69.56 222 PRO A O 1
ATOM 1778 N N . ASN A 1 223 ? 39.603 13.425 -62.162 1.00 69.62 223 ASN A N 1
ATOM 1779 C CA . ASN A 1 223 ? 39.630 14.867 -61.937 1.00 69.62 223 ASN A CA 1
ATOM 1780 C C . ASN A 1 223 ? 39.376 15.286 -60.476 1.00 69.62 223 ASN A C 1
ATOM 1782 O O . ASN A 1 223 ? 38.887 16.387 -60.222 1.00 69.62 223 ASN A O 1
ATOM 1786 N N . TYR A 1 224 ? 39.698 14.430 -59.499 1.00 72.00 224 TYR A N 1
ATOM 1787 C CA . TYR A 1 224 ? 39.699 14.835 -58.091 1.00 72.00 224 TYR A CA 1
ATOM 1788 C C . TYR A 1 224 ? 41.009 15.562 -57.744 1.00 72.00 224 TYR A C 1
ATOM 1790 O O . TYR A 1 224 ? 41.987 14.951 -57.304 1.00 72.00 224 TYR A O 1
ATOM 1798 N N . ASP A 1 225 ? 41.027 16.876 -57.977 1.00 68.88 225 ASP A N 1
ATOM 1799 C CA . ASP A 1 225 ? 42.118 17.769 -57.582 1.00 68.88 225 ASP A CA 1
ATOM 1800 C C . ASP A 1 225 ? 42.138 17.919 -56.054 1.00 68.88 225 ASP A C 1
ATOM 1802 O O . ASP A 1 225 ? 41.335 18.625 -55.443 1.00 68.88 225 ASP A O 1
ATOM 1806 N N . LYS A 1 226 ? 43.028 17.153 -55.424 1.00 61.56 226 LYS A N 1
ATOM 1807 C CA . LYS A 1 226 ? 43.240 17.117 -53.979 1.00 61.56 226 LYS A CA 1
ATOM 1808 C C . LYS A 1 226 ? 44.276 18.172 -53.599 1.00 61.56 226 LYS A C 1
ATOM 1810 O O . LYS A 1 226 ? 45.373 17.834 -53.155 1.00 61.56 226 LYS A O 1
ATOM 1815 N N . SER A 1 227 ? 43.931 19.438 -53.781 1.00 63.78 227 SER A N 1
ATOM 1816 C CA . SER A 1 227 ? 44.680 20.553 -53.211 1.00 63.78 227 SER A CA 1
ATOM 1817 C C . SER A 1 227 ? 43.756 21.415 -52.365 1.00 63.78 227 SER A C 1
ATOM 1819 O O . SER A 1 227 ? 42.649 21.711 -52.802 1.00 63.78 227 SER A O 1
ATOM 1821 N N . ASP A 1 228 ? 44.281 21.854 -51.223 1.00 59.69 228 ASP A N 1
ATOM 1822 C CA . ASP A 1 228 ? 43.760 22.917 -50.355 1.00 59.69 228 ASP A CA 1
ATOM 1823 C C . ASP A 1 228 ? 42.729 22.506 -49.293 1.00 59.69 228 ASP A C 1
ATOM 1825 O O . ASP A 1 228 ? 41.536 22.686 -49.471 1.00 59.69 228 ASP A O 1
ATOM 1829 N N . ASP A 1 229 ? 43.226 21.957 -48.175 1.00 58.91 229 ASP A N 1
ATOM 1830 C CA . ASP A 1 229 ? 42.708 22.233 -46.819 1.00 58.91 229 ASP A CA 1
ATOM 1831 C C . ASP A 1 229 ? 43.719 21.691 -45.777 1.00 58.91 229 ASP A C 1
ATOM 1833 O O . ASP A 1 229 ? 43.499 20.692 -45.087 1.00 58.91 229 ASP A O 1
ATOM 1837 N N . GLU A 1 230 ? 44.891 22.331 -45.712 1.00 58.09 230 GLU A N 1
ATOM 1838 C CA . GLU A 1 230 ? 45.815 22.252 -44.570 1.00 58.09 230 GLU A CA 1
ATOM 1839 C C . GLU A 1 230 ? 45.583 23.500 -43.706 1.00 58.09 230 GLU A C 1
ATOM 1841 O O . GLU A 1 230 ? 46.237 24.517 -43.909 1.00 58.09 230 GLU A O 1
ATOM 1846 N N . ASP A 1 231 ? 44.649 23.427 -42.753 1.00 59.81 231 ASP A N 1
ATOM 1847 C CA . ASP A 1 231 ? 44.525 24.427 -41.687 1.00 59.81 231 ASP A CA 1
ATOM 1848 C C . ASP A 1 231 ? 44.948 23.826 -40.335 1.00 59.81 231 ASP A C 1
ATOM 1850 O O . ASP A 1 231 ? 44.254 23.032 -39.691 1.00 59.81 231 ASP A O 1
ATOM 1854 N N . ASP A 1 232 ? 46.159 24.231 -39.962 1.00 56.09 232 ASP A N 1
ATOM 1855 C CA . ASP A 1 232 ? 46.825 24.278 -38.663 1.00 56.09 232 ASP A CA 1
ATOM 1856 C C . ASP A 1 232 ? 45.995 23.943 -37.404 1.00 56.09 232 ASP A C 1
ATOM 1858 O O . ASP A 1 232 ? 45.211 24.749 -36.894 1.00 56.09 232 ASP A O 1
ATOM 1862 N N . VAL A 1 233 ? 46.317 22.811 -36.761 1.00 64.00 233 VAL A N 1
ATOM 1863 C CA . VAL A 1 233 ? 45.972 22.566 -35.348 1.00 64.00 233 VAL A CA 1
ATOM 1864 C C . VAL A 1 233 ? 47.241 22.667 -34.485 1.00 64.00 233 VAL A C 1
ATOM 1866 O O . VAL A 1 233 ? 48.164 21.863 -34.651 1.00 64.00 233 VAL A O 1
ATOM 1869 N N . PRO A 1 234 ? 47.328 23.618 -33.533 1.00 54.47 234 PRO A N 1
ATOM 1870 C CA . PRO A 1 234 ? 48.539 23.840 -32.754 1.00 54.47 234 PRO A CA 1
ATOM 1871 C C . PRO A 1 234 ? 48.801 22.707 -31.754 1.00 54.47 234 PRO A C 1
ATOM 1873 O O . PRO A 1 234 ? 48.024 22.428 -30.839 1.00 54.47 234 PRO A O 1
ATOM 1876 N N . SER A 1 235 ? 49.967 22.086 -31.923 1.00 42.94 235 SER A N 1
ATOM 1877 C CA . SER A 1 235 ? 50.523 21.039 -31.070 1.00 42.94 235 SER A CA 1
ATOM 1878 C C . SER A 1 235 ? 51.013 21.618 -29.734 1.00 42.94 235 SER A C 1
ATOM 1880 O O . SER A 1 235 ? 52.058 22.270 -29.665 1.00 42.94 235 SER A O 1
ATOM 1882 N N . PHE A 1 236 ? 50.281 21.366 -28.645 1.00 46.88 236 PHE A N 1
ATOM 1883 C CA . PHE A 1 236 ? 50.766 21.645 -27.291 1.00 46.88 236 PHE A CA 1
ATOM 1884 C C . PHE A 1 236 ? 51.781 20.576 -26.867 1.00 46.88 236 PHE A C 1
ATOM 1886 O O . PHE A 1 236 ? 51.439 19.469 -26.453 1.00 46.88 236 PHE A O 1
ATOM 1893 N N . ARG A 1 237 ? 53.065 20.939 -26.947 1.00 40.97 237 ARG A N 1
ATOM 1894 C CA . ARG A 1 237 ? 54.167 20.230 -26.291 1.00 40.97 237 ARG A CA 1
ATOM 1895 C C . ARG A 1 237 ? 54.059 20.412 -24.778 1.00 40.97 237 ARG A C 1
ATOM 1897 O O . ARG A 1 237 ? 54.135 21.532 -24.285 1.00 40.97 237 ARG A O 1
ATOM 1904 N N . THR A 1 238 ? 53.986 19.317 -24.027 1.00 40.00 238 THR A N 1
ATOM 1905 C CA . THR A 1 238 ? 54.474 19.289 -22.641 1.00 40.00 238 THR A CA 1
ATOM 1906 C C . THR A 1 238 ? 55.600 18.272 -22.556 1.00 40.00 238 THR A C 1
ATOM 1908 O O . THR A 1 238 ? 55.405 17.064 -22.633 1.00 40.00 238 THR A O 1
ATOM 1911 N N . THR A 1 239 ? 56.806 18.815 -22.475 1.00 39.62 239 THR A N 1
ATOM 1912 C CA . THR A 1 239 ? 58.063 18.141 -22.178 1.00 39.62 239 THR A CA 1
ATOM 1913 C C . THR A 1 239 ? 58.163 17.845 -20.687 1.00 39.62 239 THR A C 1
ATOM 1915 O O . THR A 1 239 ? 58.195 18.785 -19.897 1.00 39.62 239 THR A O 1
ATOM 1918 N N . THR A 1 240 ? 58.365 16.582 -20.322 1.00 41.28 240 THR A N 1
ATOM 1919 C CA . THR A 1 240 ? 59.154 16.201 -19.141 1.00 41.28 240 THR A CA 1
ATOM 1920 C C . THR A 1 240 ? 59.914 14.904 -19.433 1.00 41.28 240 THR A C 1
ATOM 1922 O O . THR A 1 240 ? 59.337 13.835 -19.596 1.00 41.28 240 THR A O 1
ATOM 1925 N N . ALA A 1 241 ? 61.240 15.037 -19.534 1.00 40.88 241 ALA A N 1
ATOM 1926 C CA . ALA A 1 241 ? 62.223 13.955 -19.446 1.00 40.88 241 ALA A CA 1
ATOM 1927 C C . ALA A 1 241 ? 62.119 13.284 -18.057 1.00 40.88 241 ALA A C 1
ATOM 1929 O O . ALA A 1 241 ? 61.774 13.957 -17.089 1.00 40.88 241 ALA A O 1
ATOM 1930 N N . SER A 1 242 ? 62.400 11.995 -17.850 1.00 46.97 242 SER A N 1
ATOM 1931 C CA . SER A 1 242 ? 63.709 11.314 -17.918 1.00 46.97 242 SER A CA 1
ATOM 1932 C C . SER A 1 242 ? 63.524 9.867 -17.336 1.00 46.97 242 SER A C 1
ATOM 1934 O O . SER A 1 242 ? 62.385 9.508 -17.045 1.00 46.97 242 SER A O 1
ATOM 1936 N N . PRO A 1 243 ? 64.539 8.997 -17.131 1.00 54.66 243 PRO A N 1
ATOM 1937 C CA . PRO A 1 243 ? 64.955 7.999 -18.117 1.00 54.66 243 PRO A CA 1
ATOM 1938 C C . PRO A 1 243 ? 65.018 6.529 -17.596 1.00 54.66 243 PRO A C 1
ATOM 1940 O O . PRO A 1 243 ? 65.031 6.264 -16.400 1.00 54.66 243 PRO A O 1
ATOM 1943 N N . SER A 1 244 ? 65.168 5.595 -18.546 1.00 40.91 244 SER A N 1
ATOM 1944 C CA . SER A 1 244 ? 65.920 4.321 -18.459 1.00 40.91 244 SER A CA 1
ATOM 1945 C C . SER A 1 244 ? 65.497 3.195 -17.492 1.00 40.91 244 SER A C 1
ATOM 1947 O O . SER A 1 244 ? 65.908 3.174 -16.338 1.00 40.91 244 SER A O 1
ATOM 1949 N N . ALA A 1 245 ? 64.895 2.132 -18.048 1.00 48.31 245 ALA A N 1
ATOM 1950 C CA . ALA A 1 245 ? 65.222 0.730 -17.725 1.00 48.31 245 ALA A CA 1
ATOM 1951 C C . ALA A 1 245 ? 64.706 -0.218 -18.838 1.00 48.31 245 ALA A C 1
ATOM 1953 O O . ALA A 1 245 ? 63.532 -0.124 -19.198 1.00 48.31 245 ALA A O 1
ATOM 1954 N N . PRO A 1 246 ? 65.525 -1.135 -19.394 1.00 49.06 246 PRO A N 1
ATOM 1955 C CA . PRO A 1 246 ? 65.055 -2.128 -20.354 1.00 49.06 246 PRO A CA 1
ATOM 1956 C C . PRO A 1 246 ? 64.511 -3.351 -19.604 1.00 49.06 246 PRO A C 1
ATOM 1958 O O . PRO A 1 246 ? 65.274 -4.130 -19.033 1.00 49.06 246 PRO A O 1
ATOM 1961 N N . LEU A 1 247 ? 63.189 -3.534 -19.598 1.00 38.09 247 LEU A N 1
ATOM 1962 C CA . LEU A 1 247 ? 62.588 -4.797 -19.175 1.00 38.09 247 LEU A CA 1
ATOM 1963 C C . LEU A 1 247 ? 62.550 -5.758 -20.363 1.00 38.09 247 LEU A C 1
ATOM 1965 O O . LEU A 1 247 ? 61.836 -5.557 -21.342 1.00 38.09 247 LEU A O 1
ATOM 1969 N N . ILE A 1 248 ? 63.362 -6.803 -20.242 1.00 42.19 248 ILE A N 1
ATOM 1970 C CA . ILE A 1 248 ? 63.373 -8.001 -21.075 1.00 42.19 248 ILE A CA 1
ATOM 1971 C C . ILE A 1 248 ? 62.004 -8.680 -20.929 1.00 42.19 248 ILE A C 1
ATOM 1973 O O . ILE A 1 248 ? 61.707 -9.284 -19.899 1.00 42.19 248 ILE A O 1
ATOM 1977 N N . LEU A 1 249 ? 61.164 -8.569 -21.957 1.00 41.31 249 LEU A N 1
ATOM 1978 C CA . LEU A 1 249 ? 59.956 -9.376 -22.109 1.00 41.31 249 LEU A CA 1
ATOM 1979 C C . LEU A 1 249 ? 60.384 -10.782 -22.540 1.00 41.31 249 LEU A C 1
ATOM 1981 O O . LEU A 1 249 ? 60.695 -11.027 -23.701 1.00 41.31 249 LEU A O 1
ATOM 1985 N N . SER A 1 250 ? 60.447 -11.696 -21.573 1.00 40.38 250 SER A N 1
ATOM 1986 C CA . SER A 1 250 ? 60.453 -13.129 -21.860 1.00 40.38 250 SER A CA 1
ATOM 1987 C C . SER A 1 250 ? 59.053 -13.526 -22.321 1.00 40.38 250 SER A C 1
ATOM 1989 O O . SER A 1 250 ? 58.094 -13.426 -21.554 1.00 40.38 250 SER A O 1
ATOM 1991 N N . GLU A 1 251 ? 58.940 -13.966 -23.571 1.00 45.47 251 GLU A N 1
ATOM 1992 C CA . GLU A 1 251 ? 57.755 -14.628 -24.110 1.00 45.47 251 GLU A CA 1
ATOM 1993 C C . GLU A 1 251 ? 57.551 -15.964 -23.384 1.00 45.47 251 GLU A C 1
ATOM 1995 O O . GLU A 1 251 ? 58.068 -17.011 -23.767 1.00 45.47 251 GLU A O 1
ATOM 2000 N N . SER A 1 252 ? 56.801 -15.922 -22.285 1.00 39.47 252 SER A N 1
ATOM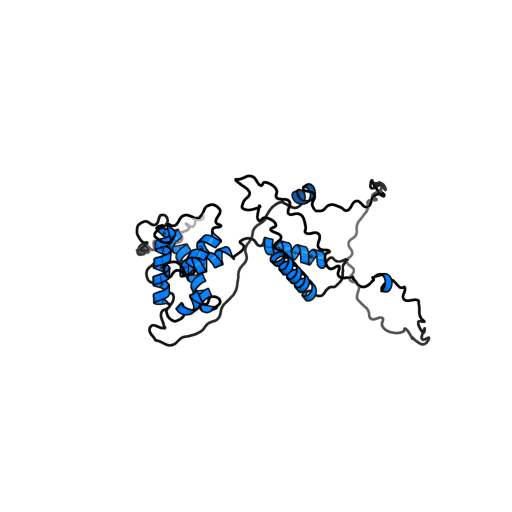 2001 C CA . SER A 1 252 ? 56.192 -17.110 -21.698 1.00 39.47 252 SER A CA 1
ATOM 2002 C C . SER A 1 252 ? 54.974 -17.468 -22.543 1.00 39.47 252 SER A C 1
ATOM 2004 O O . SER A 1 252 ? 53.877 -16.938 -22.347 1.00 39.47 252 SER A O 1
ATOM 2006 N N . SER A 1 253 ? 55.181 -18.352 -23.518 1.00 44.59 253 SER A N 1
ATOM 2007 C CA . SER A 1 253 ? 54.111 -19.025 -24.246 1.00 44.59 253 SER A CA 1
ATOM 2008 C C . SER A 1 253 ? 53.287 -19.855 -23.258 1.00 44.59 253 SER A C 1
ATOM 2010 O O . SER A 1 253 ? 53.627 -20.993 -22.932 1.00 44.59 253 SER A O 1
ATOM 2012 N N . THR A 1 254 ? 52.203 -19.275 -22.752 1.00 39.56 254 THR A N 1
ATOM 2013 C CA . THR A 1 254 ? 51.181 -20.015 -22.015 1.00 39.56 254 THR A CA 1
ATOM 2014 C C . THR A 1 254 ? 50.262 -20.643 -23.053 1.00 39.56 254 THR A C 1
ATOM 2016 O O . THR A 1 254 ? 49.373 -19.995 -23.599 1.00 39.56 254 THR A O 1
ATOM 2019 N N . SER A 1 255 ? 50.533 -21.902 -23.391 1.00 42.59 255 SER A N 1
ATOM 2020 C CA . SER A 1 255 ? 49.634 -22.720 -24.194 1.00 42.59 255 SER A CA 1
ATOM 2021 C C . SER A 1 255 ? 48.335 -22.940 -23.416 1.00 42.59 255 SER A C 1
ATOM 2023 O O . SER A 1 255 ? 48.314 -23.573 -22.360 1.00 42.59 255 SER A O 1
ATOM 2025 N N . LEU A 1 256 ? 47.244 -22.379 -23.937 1.00 45.84 256 LEU A N 1
ATOM 2026 C CA . LEU A 1 256 ? 45.886 -22.683 -23.501 1.00 45.84 256 LEU A CA 1
ATOM 2027 C C . LEU A 1 256 ? 45.622 -24.182 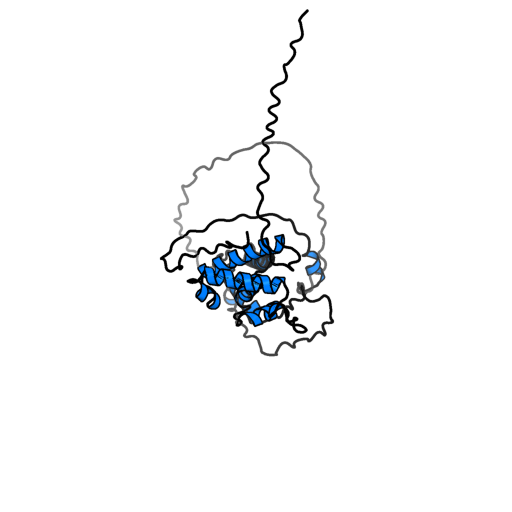-23.730 1.00 45.84 256 LEU A C 1
ATOM 2029 O O . LEU A 1 256 ? 45.775 -24.656 -24.858 1.00 45.84 256 LEU A O 1
ATOM 2033 N N . PRO A 1 257 ? 45.245 -24.952 -22.696 1.00 45.28 257 PRO A N 1
ATOM 2034 C CA . PRO A 1 257 ? 44.877 -26.343 -22.882 1.00 45.28 257 PRO A CA 1
ATOM 2035 C C . PRO A 1 257 ?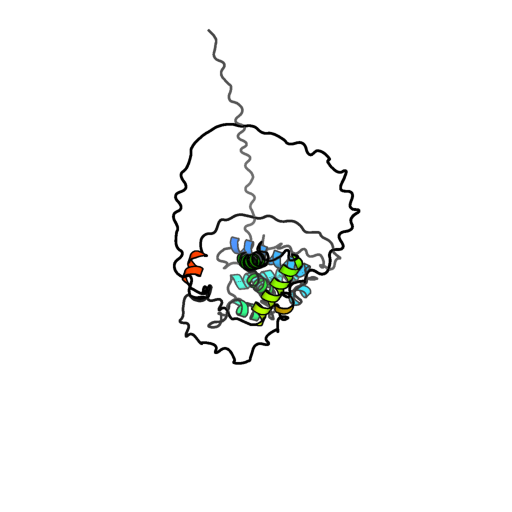 43.501 -26.415 -23.555 1.00 45.28 257 PRO A C 1
ATOM 2037 O O . PRO A 1 257 ? 42.512 -25.950 -22.995 1.00 45.28 257 PRO A O 1
ATOM 2040 N N . GLY A 1 258 ? 43.441 -27.039 -24.734 1.00 46.06 258 GLY A N 1
ATOM 2041 C CA . GLY A 1 258 ? 42.186 -27.543 -25.299 1.00 46.06 258 GLY A CA 1
ATOM 2042 C C . GLY A 1 258 ? 41.629 -26.767 -26.489 1.00 46.06 258 GLY A C 1
ATOM 2043 O O . GLY A 1 258 ? 40.465 -26.383 -26.489 1.00 46.06 258 GLY A O 1
ATOM 2044 N N . GLU A 1 259 ? 42.422 -26.590 -27.543 1.00 48.53 259 GLU A N 1
ATOM 2045 C CA . GLU A 1 259 ? 41.894 -26.272 -28.872 1.00 48.53 259 GLU A CA 1
ATOM 2046 C C . GLU A 1 259 ? 41.414 -27.582 -29.517 1.00 48.53 259 GLU A C 1
ATOM 2048 O O . GLU A 1 259 ? 42.151 -28.261 -30.228 1.00 48.53 259 GLU A O 1
ATOM 2053 N N . GLY A 1 260 ? 40.212 -28.028 -29.146 1.00 52.50 260 GLY A N 1
ATOM 2054 C CA . GLY A 1 260 ? 39.716 -29.317 -29.628 1.00 52.50 260 GLY A CA 1
ATOM 2055 C C . GLY A 1 260 ? 38.443 -29.853 -28.994 1.00 52.50 260 GLY A C 1
ATOM 2056 O O . GLY A 1 260 ? 38.295 -31.063 -28.958 1.00 52.50 260 GLY A O 1
ATOM 2057 N N . ASP A 1 261 ? 37.547 -29.008 -28.483 1.00 51.88 261 ASP A N 1
ATOM 2058 C CA . ASP A 1 261 ? 36.131 -29.374 -28.368 1.00 51.88 261 ASP A CA 1
ATOM 2059 C C . ASP A 1 261 ? 35.286 -28.131 -28.084 1.00 51.88 261 ASP A C 1
ATOM 2061 O O . ASP A 1 261 ? 35.521 -27.399 -27.123 1.00 51.88 261 ASP A O 1
ATOM 2065 N N . THR A 1 262 ? 34.275 -27.889 -28.917 1.00 52.03 262 THR A N 1
ATOM 2066 C CA . THR A 1 262 ? 33.267 -26.832 -28.749 1.00 52.03 262 THR A CA 1
ATOM 2067 C C . THR A 1 262 ? 32.296 -27.188 -27.622 1.00 52.03 262 THR A C 1
ATOM 2069 O O . THR A 1 262 ? 31.090 -27.309 -27.837 1.00 52.03 262 THR A O 1
ATOM 2072 N N . SER A 1 263 ? 32.814 -27.410 -26.417 1.00 57.56 263 SER A N 1
ATOM 2073 C CA . SER A 1 263 ? 31.986 -27.536 -25.226 1.00 57.56 263 SER A CA 1
ATOM 2074 C C . SER A 1 263 ? 31.484 -26.139 -24.863 1.00 57.56 263 SER A C 1
ATOM 2076 O O . SER A 1 263 ? 32.231 -25.270 -24.419 1.00 57.56 263 SER A O 1
ATOM 2078 N N . GLU A 1 264 ? 30.205 -25.901 -25.158 1.00 61.53 264 GLU A N 1
ATOM 2079 C CA . GLU A 1 264 ? 29.454 -24.737 -24.695 1.00 61.53 264 GLU A CA 1
ATOM 2080 C C . GLU A 1 264 ? 29.733 -24.512 -23.204 1.00 61.53 264 GLU A C 1
ATOM 2082 O O . GLU A 1 264 ? 29.482 -25.384 -22.373 1.00 61.53 264 GLU A O 1
ATOM 2087 N N . LEU A 1 265 ? 30.266 -23.335 -22.868 1.00 52.88 265 LEU A N 1
ATOM 2088 C CA . LEU A 1 265 ? 30.396 -22.889 -21.486 1.00 52.88 265 LEU A CA 1
ATOM 2089 C C . LEU A 1 265 ? 29.001 -22.857 -20.855 1.00 52.88 265 LEU A C 1
ATOM 2091 O O . LEU A 1 265 ? 28.168 -22.015 -21.196 1.00 52.88 265 LEU A O 1
ATOM 2095 N N . ASP A 1 266 ? 28.747 -23.790 -19.939 1.00 59.94 266 ASP A N 1
ATOM 2096 C CA . ASP A 1 266 ? 27.483 -23.869 -19.224 1.00 59.94 266 ASP A CA 1
ATOM 2097 C C . ASP A 1 266 ? 27.426 -22.793 -18.132 1.00 59.94 266 ASP A C 1
ATOM 2099 O O . ASP A 1 266 ? 27.866 -22.968 -16.990 1.00 59.94 266 ASP A O 1
ATOM 2103 N N . PHE A 1 267 ? 26.849 -21.650 -18.500 1.00 55.84 267 PHE A N 1
ATOM 2104 C CA . PHE A 1 267 ? 26.563 -20.537 -17.595 1.00 55.84 267 PHE A CA 1
ATOM 2105 C C . PHE A 1 267 ? 25.532 -20.885 -16.507 1.00 55.84 267 PHE A C 1
ATOM 2107 O O . PHE A 1 267 ? 25.252 -20.043 -15.655 1.00 55.84 267 PHE A O 1
ATOM 2114 N N . THR A 1 268 ? 24.957 -22.096 -16.513 1.00 57.34 268 THR A N 1
ATOM 2115 C CA . THR A 1 268 ? 24.109 -22.591 -15.418 1.00 57.34 268 THR A CA 1
ATOM 2116 C C . THR A 1 268 ? 24.880 -23.380 -14.361 1.00 57.34 268 THR A C 1
ATOM 2118 O O . THR A 1 268 ? 24.281 -23.803 -13.369 1.00 57.34 268 THR A O 1
ATOM 2121 N N . SER A 1 269 ? 26.202 -23.536 -14.512 1.00 69.44 269 SER A N 1
ATOM 2122 C CA . SER A 1 269 ? 27.003 -24.224 -13.502 1.00 69.44 269 SER A CA 1
ATOM 2123 C C . SER A 1 269 ? 27.037 -23.436 -12.175 1.00 69.44 269 SER A C 1
ATOM 2125 O O . SER A 1 269 ? 27.234 -22.216 -12.168 1.00 69.44 269 SER A O 1
ATOM 2127 N N . PRO A 1 270 ? 26.861 -24.113 -11.025 1.00 57.62 270 PRO A N 1
ATOM 2128 C CA . PRO A 1 270 ? 26.744 -23.463 -9.716 1.00 57.62 270 PRO A CA 1
ATOM 2129 C C . PRO A 1 270 ? 28.012 -22.700 -9.298 1.00 57.62 270 PRO A C 1
ATOM 2131 O O . PRO A 1 270 ? 27.922 -21.728 -8.557 1.00 57.62 270 PRO A O 1
ATOM 2134 N N . ILE A 1 271 ? 29.172 -23.078 -9.844 1.00 56.75 271 ILE A N 1
ATOM 2135 C CA . ILE A 1 271 ? 30.473 -22.449 -9.572 1.00 56.75 271 ILE A CA 1
ATOM 2136 C C . ILE A 1 271 ? 30.546 -21.028 -10.152 1.00 56.75 271 ILE A C 1
ATOM 2138 O O . ILE A 1 271 ? 31.086 -20.125 -9.520 1.00 56.75 271 ILE A O 1
ATOM 2142 N N . VAL A 1 272 ? 29.963 -20.795 -11.335 1.00 62.00 272 VAL A N 1
ATOM 2143 C CA . VAL A 1 272 ? 29.940 -19.459 -11.964 1.00 62.00 272 VAL A CA 1
ATOM 2144 C C . VAL A 1 272 ? 28.959 -18.529 -11.240 1.00 62.00 272 VAL A C 1
ATOM 2146 O O . VAL A 1 272 ? 29.156 -17.316 -11.210 1.00 62.00 272 VAL A O 1
ATOM 2149 N N . ILE A 1 273 ? 27.924 -19.097 -10.616 1.00 59.38 273 ILE A N 1
ATOM 2150 C CA . ILE A 1 273 ? 26.908 -18.357 -9.860 1.00 59.38 273 ILE A CA 1
ATOM 2151 C C . ILE A 1 273 ? 27.454 -17.900 -8.496 1.00 59.38 273 ILE A C 1
ATOM 2153 O O . ILE A 1 273 ? 27.125 -16.799 -8.061 1.00 59.38 273 ILE A O 1
ATOM 2157 N N . GLU A 1 274 ? 28.315 -18.695 -7.853 1.00 56.06 274 GLU A N 1
ATOM 2158 C CA . GLU A 1 274 ? 28.929 -18.367 -6.555 1.00 56.06 274 GLU A CA 1
ATOM 2159 C C . GLU A 1 274 ? 29.970 -17.237 -6.663 1.00 56.06 274 GLU A C 1
ATOM 2161 O O . GLU A 1 274 ? 29.998 -16.344 -5.823 1.00 56.06 274 GLU A O 1
ATOM 2166 N N . ILE A 1 275 ? 30.753 -17.191 -7.749 1.00 52.41 275 ILE A N 1
ATOM 2167 C CA . ILE A 1 275 ? 31.782 -16.152 -7.978 1.00 52.41 275 ILE A CA 1
ATOM 2168 C C . ILE A 1 275 ? 31.170 -14.760 -8.243 1.00 52.41 275 ILE A C 1
ATOM 2170 O O . ILE A 1 275 ? 31.824 -13.738 -8.045 1.00 52.41 275 ILE A O 1
ATOM 2174 N N . LEU A 1 276 ? 29.910 -14.697 -8.686 1.00 56.19 276 LEU A N 1
ATOM 2175 C CA . LEU A 1 276 ? 29.220 -13.444 -9.017 1.00 56.19 276 LEU A CA 1
ATOM 2176 C C . LEU A 1 276 ? 28.460 -12.816 -7.836 1.00 56.19 276 LEU A C 1
ATOM 2178 O O . LEU A 1 276 ? 27.860 -11.753 -8.006 1.00 56.19 276 LEU A O 1
ATOM 2182 N N . GLY A 1 277 ? 28.453 -13.449 -6.662 1.00 54.28 277 GLY A N 1
ATOM 2183 C CA . GLY A 1 277 ? 27.711 -12.972 -5.500 1.00 54.28 277 GLY A CA 1
ATOM 2184 C C . GLY A 1 277 ? 28.616 -12.522 -4.363 1.00 54.28 277 GLY A C 1
ATOM 2185 O O . GLY A 1 277 ? 28.825 -13.309 -3.455 1.00 54.28 277 GLY A O 1
ATOM 2186 N N . ASP A 1 278 ? 29.078 -11.264 -4.348 1.00 44.00 278 ASP A N 1
ATOM 2187 C CA . ASP A 1 278 ? 29.566 -10.671 -3.093 1.00 44.00 278 ASP A CA 1
ATOM 2188 C C . ASP A 1 278 ? 29.445 -9.133 -2.990 1.00 44.00 278 ASP A C 1
ATOM 2190 O O . ASP A 1 278 ? 29.963 -8.386 -3.818 1.00 44.00 278 ASP A O 1
ATOM 2194 N N . GLY A 1 279 ? 28.794 -8.695 -1.896 1.00 37.41 279 GLY A N 1
ATOM 2195 C CA . GLY A 1 279 ? 29.104 -7.486 -1.106 1.00 37.41 279 GLY A CA 1
ATOM 2196 C C . GLY A 1 279 ? 28.456 -6.122 -1.450 1.00 37.41 279 GLY A C 1
ATOM 2197 O O . GLY A 1 279 ? 28.867 -5.488 -2.417 1.00 37.41 279 GLY A O 1
ATOM 2198 N N . PRO A 1 280 ? 27.549 -5.559 -0.610 1.00 40.06 280 PRO A N 1
ATOM 2199 C CA . PRO A 1 280 ? 26.918 -4.250 -0.838 1.00 40.06 280 PRO A CA 1
ATOM 2200 C C . PRO A 1 280 ? 27.639 -3.066 -0.153 1.00 40.06 280 PRO A C 1
ATOM 2202 O O . PRO A 1 280 ? 28.121 -3.186 0.975 1.00 40.06 280 PRO A O 1
ATOM 2205 N N . VAL A 1 281 ? 27.604 -1.872 -0.772 1.00 32.34 281 VAL A N 1
ATOM 2206 C CA . VAL A 1 281 ? 27.966 -0.586 -0.132 1.00 32.34 281 VAL A CA 1
ATOM 2207 C C . VAL A 1 281 ? 26.878 0.474 -0.359 1.00 32.34 281 VAL A C 1
ATOM 2209 O O . VAL A 1 281 ? 26.384 0.691 -1.459 1.00 32.34 281 VAL A O 1
ATOM 2212 N N . VAL A 1 282 ? 26.503 1.124 0.744 1.00 41.38 282 VAL A N 1
ATOM 2213 C CA . VAL A 1 282 ? 25.346 2.011 0.946 1.00 41.38 282 VAL A CA 1
ATOM 2214 C C . VAL A 1 282 ? 25.644 3.461 0.534 1.00 41.38 282 VAL A C 1
ATOM 2216 O O . VAL A 1 282 ? 26.696 3.967 0.927 1.00 41.38 282 VAL A O 1
ATOM 2219 N N . LYS A 1 283 ? 24.678 4.166 -0.101 1.00 36.53 283 LYS A N 1
ATOM 2220 C CA . LYS A 1 283 ? 24.161 5.524 0.275 1.00 36.53 283 LYS A CA 1
ATOM 2221 C C . LYS A 1 283 ? 23.250 6.153 -0.804 1.00 36.53 283 LYS A C 1
ATOM 2223 O O . LYS A 1 283 ? 23.621 6.244 -1.960 1.00 36.53 283 LYS A O 1
ATOM 2228 N N . LYS A 1 284 ? 21.996 6.467 -0.433 1.00 34.03 284 LYS A N 1
ATOM 2229 C CA . LYS A 1 284 ? 21.394 7.796 -0.114 1.00 34.03 284 LYS A CA 1
ATOM 2230 C C . LYS A 1 284 ? 21.097 8.701 -1.324 1.00 34.03 284 LYS A C 1
ATOM 2232 O O . LYS A 1 284 ? 21.969 9.414 -1.799 1.00 34.03 284 LYS A O 1
ATOM 2237 N N . GLY A 1 285 ? 19.820 8.732 -1.719 1.00 47.41 285 GLY A N 1
ATOM 2238 C CA . GLY A 1 285 ? 19.251 9.694 -2.671 1.00 47.41 285 GLY A CA 1
ATOM 2239 C C . GLY A 1 285 ? 18.626 10.934 -2.018 1.00 47.41 285 GLY A C 1
ATOM 2240 O O . GLY A 1 285 ? 18.629 11.060 -0.791 1.00 47.41 285 GLY A O 1
ATOM 2241 N N . LYS A 1 286 ? 18.055 11.820 -2.852 1.00 38.41 286 LYS A N 1
ATOM 2242 C CA . LYS A 1 286 ? 17.012 12.805 -2.497 1.00 38.41 286 LYS A CA 1
ATOM 2243 C C . LYS A 1 286 ? 16.267 13.360 -3.744 1.00 38.41 286 LYS A C 1
ATOM 2245 O O . LYS A 1 286 ? 16.779 13.193 -4.846 1.00 38.41 286 LYS A O 1
ATOM 2250 N N . PRO A 1 287 ? 15.079 13.988 -3.560 1.00 52.12 287 PRO A N 1
ATOM 2251 C CA . PRO A 1 287 ? 13.955 14.027 -4.511 1.00 52.12 287 PRO A CA 1
ATOM 2252 C C . PRO A 1 287 ? 13.493 15.457 -4.894 1.00 52.12 287 PRO A C 1
ATOM 2254 O O . PRO A 1 287 ? 14.052 16.436 -4.403 1.00 52.12 287 PRO A O 1
ATOM 2257 N N . SER A 1 288 ? 12.429 15.578 -5.703 1.00 30.45 288 SER A N 1
ATOM 2258 C CA . SER A 1 288 ? 11.652 16.813 -5.971 1.00 30.45 288 SER A CA 1
ATOM 2259 C C . SER A 1 288 ? 10.464 16.487 -6.906 1.00 30.45 288 SER A C 1
ATOM 2261 O O . SER A 1 288 ? 10.615 15.563 -7.696 1.00 30.45 288 SER A O 1
ATOM 2263 N N . MET A 1 289 ? 9.300 17.148 -6.982 1.00 35.25 289 MET A N 1
ATOM 2264 C CA . MET A 1 289 ? 8.479 18.056 -6.157 1.00 35.25 289 MET A CA 1
ATOM 2265 C C . MET A 1 289 ? 7.096 18.126 -6.853 1.00 35.25 289 MET A C 1
ATOM 2267 O O . MET A 1 289 ? 7.002 17.956 -8.066 1.00 35.25 289 MET A O 1
ATOM 2271 N N . ALA A 1 290 ? 6.043 18.387 -6.076 1.00 42.91 290 ALA A N 1
ATOM 2272 C CA . ALA A 1 290 ? 4.639 18.463 -6.489 1.00 42.91 290 ALA A CA 1
ATOM 2273 C C . ALA A 1 290 ? 4.186 19.877 -6.909 1.00 42.91 290 ALA A C 1
ATOM 2275 O O . ALA A 1 290 ? 4.834 20.869 -6.567 1.00 42.91 290 ALA A O 1
ATOM 2276 N N . SER A 1 291 ? 3.000 19.983 -7.520 1.00 37.25 291 SER A N 1
ATOM 2277 C CA . SER A 1 291 ? 2.209 21.224 -7.547 1.00 37.25 291 SER A CA 1
ATOM 2278 C C . SER A 1 291 ? 0.687 20.969 -7.520 1.00 37.25 291 SER A C 1
ATOM 2280 O O . SER A 1 291 ? 0.203 19.921 -7.931 1.00 37.25 291 SER A O 1
ATOM 2282 N N . LYS A 1 292 ? -0.024 21.946 -6.931 1.00 35.47 292 LYS A N 1
ATOM 2283 C CA . LYS A 1 292 ? -1.398 21.974 -6.373 1.00 35.47 292 LYS A CA 1
ATOM 2284 C C . LYS A 1 292 ? -2.459 22.543 -7.344 1.00 35.47 292 LYS A C 1
ATOM 2286 O O . LYS A 1 292 ? -2.091 23.400 -8.141 1.00 35.47 292 LYS A O 1
ATOM 2291 N N . ALA A 1 293 ? -3.763 22.262 -7.125 1.00 36.81 293 ALA A N 1
ATOM 2292 C CA . ALA A 1 293 ? -4.708 23.171 -6.407 1.00 36.81 293 ALA A CA 1
ATOM 2293 C C . ALA A 1 293 ? -6.242 22.884 -6.558 1.00 36.81 293 ALA A C 1
ATOM 2295 O O . ALA A 1 293 ? -6.725 22.727 -7.672 1.00 36.81 293 ALA A O 1
ATOM 2296 N N . SER A 1 294 ? -6.959 22.989 -5.409 1.00 39.22 294 SER A N 1
ATOM 2297 C CA . SER A 1 294 ? -8.287 23.623 -5.081 1.00 39.22 294 SER A CA 1
ATOM 2298 C C . SER A 1 294 ? -9.645 23.149 -5.676 1.00 39.22 294 SER A C 1
ATOM 2300 O O . SER A 1 294 ? -9.686 22.825 -6.852 1.00 39.22 294 SER A O 1
ATOM 2302 N N . VAL A 1 295 ? -10.823 23.484 -5.091 1.00 37.59 295 VAL A N 1
ATOM 2303 C CA . VAL A 1 295 ? -11.655 23.082 -3.894 1.00 37.59 295 VAL A CA 1
ATOM 2304 C C . VAL A 1 295 ? -12.980 23.915 -3.946 1.00 37.59 295 VAL A C 1
ATOM 2306 O O . VAL A 1 295 ? -12.895 25.081 -4.327 1.00 37.59 295 VAL A O 1
ATOM 2309 N N . VAL A 1 296 ? -14.162 23.371 -3.559 1.00 42.00 296 VAL A N 1
ATOM 2310 C CA . VAL A 1 296 ? -15.466 24.077 -3.298 1.00 42.00 296 VAL A CA 1
ATOM 2311 C C . VAL A 1 296 ? -16.277 23.355 -2.181 1.00 42.00 296 VAL A C 1
ATOM 2313 O O . VAL A 1 296 ? -16.274 22.134 -2.163 1.00 42.00 296 VAL A O 1
ATOM 2316 N N . ASP A 1 297 ? -16.980 24.081 -1.289 1.00 53.06 297 ASP A N 1
ATOM 2317 C CA . ASP A 1 297 ? -17.496 23.672 0.050 1.00 53.06 297 ASP A CA 1
ATOM 2318 C C . ASP A 1 297 ? -18.969 23.134 0.172 1.00 53.06 297 ASP A C 1
ATOM 2320 O O . ASP A 1 297 ? -19.926 23.903 0.221 1.00 53.06 297 ASP A O 1
ATOM 2324 N N . GLU A 1 298 ? -19.149 21.805 0.271 1.00 47.81 298 GLU A N 1
ATOM 2325 C CA . GLU A 1 298 ? -19.834 20.981 1.319 1.00 47.81 298 GLU A CA 1
ATOM 2326 C C . GLU A 1 298 ? -19.184 21.207 2.715 1.00 47.81 298 GLU A C 1
ATOM 2328 O O . GLU A 1 298 ? -18.221 21.961 2.757 1.00 47.81 298 GLU A O 1
ATOM 2333 N N . GLU A 1 299 ? -19.285 20.327 3.730 1.00 50.62 299 GLU A N 1
ATOM 2334 C CA . GLU A 1 299 ? -18.013 19.966 4.452 1.00 50.62 299 GLU A CA 1
ATOM 2335 C C . GLU A 1 299 ? -17.090 19.140 3.506 1.00 50.62 299 GLU A C 1
ATOM 2337 O O . GLU A 1 299 ? -16.366 18.228 3.888 1.00 50.62 299 GLU A O 1
ATOM 2342 N N . ILE A 1 300 ? -17.135 19.461 2.210 1.00 47.41 300 ILE A N 1
ATOM 2343 C CA . ILE A 1 300 ? -16.275 19.006 1.125 1.00 47.41 300 ILE A CA 1
ATOM 2344 C C . ILE A 1 300 ? -14.855 19.546 1.350 1.00 47.41 300 ILE A C 1
ATOM 2346 O O . ILE A 1 300 ? -13.898 19.013 0.803 1.00 47.41 300 ILE A O 1
ATOM 2350 N N . GLY A 1 301 ? -14.679 20.548 2.211 1.00 41.16 301 GLY A N 1
ATOM 2351 C CA . GLY A 1 301 ? -13.383 21.101 2.593 1.00 41.16 301 GLY A CA 1
ATOM 2352 C C . GLY A 1 301 ? -12.748 20.470 3.836 1.00 41.16 301 GLY A C 1
ATOM 2353 O O . GLY A 1 301 ? -12.060 21.166 4.575 1.00 41.16 301 GLY A O 1
ATOM 2354 N N . GLY A 1 302 ? -12.974 19.190 4.134 1.00 53.25 302 GLY A N 1
ATOM 2355 C CA . GLY A 1 302 ? -12.200 18.524 5.183 1.00 53.25 302 GLY A CA 1
ATOM 2356 C C . GLY A 1 302 ? -10.769 18.270 4.708 1.00 53.25 302 GLY A C 1
ATOM 2357 O O . GLY A 1 302 ? -10.552 17.463 3.811 1.00 53.25 302 GLY A O 1
ATOM 2358 N N . THR A 1 303 ? -9.758 18.912 5.290 1.00 67.50 303 THR A N 1
ATOM 2359 C CA . THR A 1 303 ? -8.371 18.495 5.030 1.00 67.50 303 THR A CA 1
ATOM 2360 C C . THR A 1 303 ? -8.182 17.066 5.551 1.00 67.50 303 THR A C 1
ATOM 2362 O O . THR A 1 303 ? -8.735 16.708 6.592 1.00 67.50 303 THR A O 1
ATOM 2365 N N . PHE A 1 304 ? -7.379 16.243 4.869 1.00 69.62 304 PHE A N 1
ATOM 2366 C CA . PHE A 1 304 ? -6.910 14.954 5.395 1.00 69.62 304 PHE A CA 1
ATOM 2367 C C . PHE A 1 304 ? -5.941 15.171 6.571 1.00 69.62 304 PHE A C 1
ATOM 2369 O O . PHE A 1 304 ? -4.752 14.864 6.500 1.00 69.62 304 PHE A O 1
ATOM 2376 N N . GLU A 1 305 ? -6.430 15.753 7.658 1.00 70.88 305 GLU A N 1
ATOM 2377 C CA . GLU A 1 305 ? -5.672 15.951 8.879 1.00 70.88 305 GLU A CA 1
ATOM 2378 C C . GLU A 1 305 ? -6.073 14.889 9.904 1.00 70.88 305 GLU A C 1
ATOM 2380 O O . GLU A 1 305 ? -7.244 14.683 10.216 1.00 70.88 305 GLU A O 1
ATOM 2385 N N . LEU A 1 306 ? -5.067 14.217 10.468 1.00 67.81 306 LEU A N 1
ATOM 2386 C CA . LEU A 1 306 ? -5.194 13.376 11.662 1.00 67.81 306 LEU A CA 1
ATOM 2387 C C . LEU A 1 306 ? -5.401 14.273 12.889 1.00 67.81 306 LEU A C 1
ATOM 2389 O O . LEU A 1 306 ? -4.560 14.288 13.786 1.00 67.81 306 LEU A O 1
ATOM 2393 N N . GLN A 1 307 ? -6.479 15.056 12.920 1.00 56.25 307 GLN A N 1
ATOM 2394 C CA . GLN A 1 307 ? -6.687 16.059 13.970 1.00 56.25 307 GLN A CA 1
ATOM 2395 C C . GLN A 1 307 ? -6.859 15.444 15.371 1.00 56.25 307 GLN A C 1
ATOM 2397 O O . GLN A 1 307 ? -6.775 16.164 16.356 1.00 56.25 307 GLN A O 1
ATOM 2402 N N . GLU A 1 308 ? -7.031 14.121 15.487 1.00 61.47 308 GLU A N 1
ATOM 2403 C CA . GLU A 1 308 ? -7.295 13.454 16.772 1.00 61.47 308 GLU A CA 1
ATOM 2404 C C . GLU A 1 308 ? -6.198 12.493 17.266 1.00 61.47 308 GLU A C 1
ATOM 2406 O O . GLU A 1 308 ? -6.301 11.980 18.380 1.00 61.47 308 GLU A O 1
ATOM 2411 N N . TRP A 1 309 ? -5.143 12.221 16.485 1.00 55.88 309 TRP A N 1
ATOM 2412 C CA . TRP A 1 309 ? -4.084 11.268 16.888 1.00 55.88 309 TRP A CA 1
ATOM 2413 C C . TRP A 1 309 ? -2.811 11.946 17.411 1.00 55.88 309 TRP A C 1
ATOM 2415 O O . TRP A 1 309 ? -1.886 11.261 17.857 1.00 55.88 309 TRP A O 1
ATOM 2425 N N . VAL A 1 310 ? -2.748 13.277 17.336 1.00 43.94 310 VAL A N 1
ATOM 2426 C CA . VAL A 1 310 ? -1.575 14.102 17.660 1.00 43.94 310 VAL A CA 1
ATOM 2427 C C . VAL A 1 310 ? -1.899 15.071 18.781 1.00 43.94 310 VAL A C 1
ATOM 2429 O O . VAL A 1 310 ? -2.988 15.676 18.734 1.00 43.94 310 VAL A O 1
#

Secondary structure (DSSP, 8-state):
------------------------PPP-PPTT-S-HHHHHHHHHHHHHHHHHHHHHT--HHHHTTTT-HHHHHHHHHHHHHHHHHT-TTTTSPPPTT--HHHHHHTTTT-TTTHHHHHHHHHHHHS-S-THHHHHHHHHHHHHT-TTS----HHHHHHHHHHHHHHHHHTT-----TTTS-SSS-----------PPP-------GGGTSS----------TT---------------------------------S-SS------TT-HHHHHHT---------------------SGGG-----TTT-

Radius of gyration: 35.3 Å; chains: 1; bounding box: 86×80×99 Å

Organism: NCBI:txid179855

Sequence (310 aa):
MSDPLFFINPNALSFNIKLPAKESAKPKVPPGIRSPNTFLEVGKYHLHLLVIEIENGSDTFLSQWKDKPAAFAKAYQSQFTAYAQGMFPFNLPLGAGQPPLEWWQSFEATPDGGILAAITIKLYSAVPHSMADERTMSFVTMLNSARRSRQKVETIIAMAQVRGYYQAENGVKVCLIFFSCYVTNPVFLQHRRSSRPRPTVRFFDVKRLLRSIDEDERDDDPNYDKSDDEDDVPSFRTTTASPSAPLILSESSTSLPGEGDTSELDFTSPIVIEILGDGPVVKKGKPSMASKASVVDEEIGGTFELQEWV

Foldseek 3Di:
DDDDDDDDDPDPPPPPPPPPPPPPPPFDQDPQQPDLVVLVVVLVVLLVVLVVCCVVPPDPLSVVCLLPLPVVLVLSVQLSSCCRNCHPPNVDDADDVHDVLVVLVVCCPPSNRNSVSVSVNVVVVDDPDPVVVVVLVVQLCVCVPPVHDPDDPVVSVVVSVVVVVCCVVVPPCPPVCVVPVPDDDDPDPPPDDPPDPDPPPPDDDCVVVPPPPPPDDDPPPVPPPPDDDDDDDDDDDDDDDDDDDDDDDDPPPPDDPDPDDPDPDPCVDVVVVVVPDDDDDDDDDDDDDDDDDDDDDDVSVDDSDPPRRD